Protein AF-A0A5C6VBH4-F1 (afdb_monomer)

Radius of gyration: 19.52 Å; Cα contacts (8 Å, |Δi|>4): 233; chains: 1; bounding box: 43×50×51 Å

Secondary structure (DSSP, 8-state):
-HHHHHHHHHHHHHHHHHHHHHHHHHHHTT--HHHHHHHHHH---HHHHHHHHHHHHT-HHHH-HHHHHHHHHHHHTTHHHHHHHHTTTS---HHHHHHHHHT--HHHHHH--TT--HHHHHHHHHHHHHHHHHHHHHHHHHGGGS-HHHHHHHHTTHHHHHHHHHHHHHHHHHHHHHHHHHHS---TTHHHHHHHHHHHHHHHHHHHHHHHHSHHHHHHHHHHHHHHHH--SS--

Solvent-accessible surface area (backbone atoms only — not comparable to full-atom values): 12830 Å² total; per-residue (Å²): 107,71,74,49,52,67,60,30,51,63,54,23,60,66,42,24,63,58,24,19,50,50,12,30,51,38,36,76,70,69,47,51,52,68,55,50,41,52,45,38,69,76,48,66,38,70,61,39,48,55,51,49,52,58,46,50,76,71,33,46,84,80,60,34,66,68,52,56,51,50,54,34,46,62,68,48,51,68,52,54,65,51,34,54,70,72,37,61,79,55,96,62,58,70,70,58,40,50,55,54,42,59,34,53,42,72,68,38,58,70,67,57,55,92,86,55,50,72,70,48,50,51,53,34,18,51,46,36,46,50,30,37,38,53,20,23,33,47,17,25,67,49,41,86,75,48,55,71,69,58,50,55,57,55,61,66,41,56,60,62,51,52,51,51,44,50,51,50,49,50,46,54,53,50,50,52,46,51,54,40,42,72,69,28,98,60,71,95,62,57,51,62,50,54,50,50,50,38,50,52,51,33,53,52,29,30,73,73,54,32,91,80,55,17,59,65,62,28,52,52,49,36,49,53,50,45,56,71,75,54,66,63,70,83,89,127

Organism: NCBI:txid2057004

Structure (mmCIF, N/CA/C/O backbone):
data_AF-A0A5C6VBH4-F1
#
_entry.id   AF-A0A5C6VBH4-F1
#
loop_
_atom_site.group_PDB
_atom_site.id
_atom_site.type_symbol
_atom_site.label_atom_id
_atom_site.label_alt_id
_atom_site.label_comp_id
_atom_site.label_asym_id
_atom_site.label_entity_id
_atom_site.label_seq_id
_atom_site.pdbx_PDB_ins_code
_atom_site.Cartn_x
_atom_site.Cartn_y
_atom_site.Cartn_z
_atom_site.occupancy
_atom_site.B_iso_or_equiv
_atom_site.auth_seq_id
_atom_site.auth_comp_id
_atom_site.auth_asym_id
_atom_site.auth_atom_id
_atom_site.pdbx_PDB_model_num
ATOM 1 N N . MET A 1 1 ? -11.044 -19.608 14.252 1.00 60.75 1 MET A N 1
ATOM 2 C CA . MET A 1 1 ? -9.878 -19.793 13.353 1.00 60.75 1 MET A CA 1
ATOM 3 C C . MET A 1 1 ? -10.302 -20.086 11.919 1.00 60.75 1 MET A C 1
ATOM 5 O O . MET A 1 1 ? -10.049 -19.238 11.078 1.00 60.75 1 MET A O 1
ATOM 9 N N . LYS A 1 2 ? -11.015 -21.194 11.641 1.00 68.44 2 LYS A N 1
ATOM 10 C CA . LYS A 1 2 ? -11.541 -21.490 10.289 1.00 68.44 2 LYS A CA 1
ATOM 11 C C . LYS A 1 2 ? -12.373 -20.330 9.720 1.00 68.44 2 LYS A C 1
ATOM 13 O O . LYS A 1 2 ? -12.065 -19.834 8.648 1.00 68.44 2 LYS A O 1
ATOM 18 N N . SER A 1 3 ? -13.325 -19.809 10.502 1.00 82.56 3 SER A N 1
ATOM 19 C CA . SER A 1 3 ? -14.157 -18.654 10.113 1.00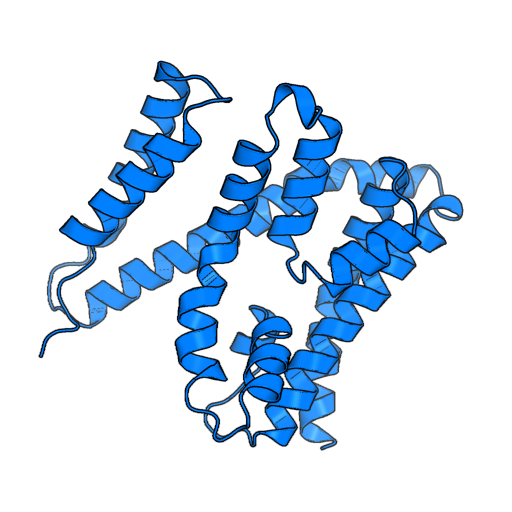 82.56 3 SER A CA 1
ATOM 20 C C . SER A 1 3 ? -13.353 -17.394 9.741 1.00 82.56 3 SER A C 1
ATOM 22 O O . SER A 1 3 ? -13.724 -16.687 8.811 1.00 82.56 3 SER A O 1
ATOM 24 N N . THR A 1 4 ? -12.229 -17.125 10.412 1.00 87.75 4 THR A N 1
ATOM 25 C CA . THR A 1 4 ? -11.374 -15.967 10.106 1.00 87.75 4 THR A CA 1
ATOM 26 C C . THR A 1 4 ? -10.621 -16.161 8.793 1.00 87.75 4 THR A C 1
ATOM 28 O O . THR A 1 4 ? -10.578 -15.254 7.975 1.00 87.75 4 THR A O 1
ATOM 31 N N . ILE A 1 5 ? -10.076 -17.357 8.555 1.00 86.62 5 ILE A N 1
ATOM 32 C CA . ILE A 1 5 ? -9.355 -17.686 7.316 1.00 86.62 5 ILE A CA 1
ATOM 33 C C . ILE A 1 5 ? -10.284 -17.577 6.096 1.00 86.62 5 ILE A C 1
ATOM 35 O O . ILE A 1 5 ? -9.889 -17.021 5.076 1.00 86.62 5 ILE A O 1
ATOM 39 N N . PHE A 1 6 ? -11.546 -17.999 6.230 1.00 90.50 6 PHE A N 1
ATOM 40 C CA . PHE A 1 6 ? -12.561 -17.828 5.182 1.00 90.50 6 PHE A CA 1
ATOM 41 C C . PHE A 1 6 ? -12.919 -16.364 4.885 1.00 90.50 6 PHE A C 1
ATOM 43 O O . PHE A 1 6 ? -13.470 -16.092 3.826 1.00 90.50 6 PHE A O 1
ATOM 50 N N . ARG A 1 7 ? -12.595 -15.416 5.777 1.00 90.69 7 ARG A N 1
ATOM 51 C CA . ARG A 1 7 ? -12.718 -13.973 5.501 1.00 90.69 7 ARG A CA 1
ATOM 52 C C . ARG A 1 7 ? -11.500 -13.425 4.757 1.00 90.69 7 ARG A C 1
ATOM 54 O O . ARG A 1 7 ? -11.649 -12.522 3.950 1.00 90.69 7 ARG A O 1
ATOM 61 N N . VAL A 1 8 ? -10.314 -13.984 5.002 1.00 93.94 8 VAL A N 1
ATOM 62 C CA . VAL A 1 8 ? -9.058 -13.551 4.366 1.00 93.94 8 VAL A CA 1
ATOM 63 C C . VAL A 1 8 ? -8.965 -14.014 2.922 1.00 93.94 8 VAL A C 1
ATOM 65 O O . VAL A 1 8 ? -8.631 -13.222 2.053 1.00 93.94 8 VAL A O 1
ATOM 68 N N . LEU A 1 9 ? -9.259 -15.289 2.665 1.00 92.19 9 LEU A N 1
ATOM 69 C CA . LEU A 1 9 ? -9.132 -15.906 1.343 1.00 92.19 9 LEU A CA 1
ATOM 70 C C . LEU A 1 9 ? -9.800 -15.119 0.205 1.00 92.19 9 LEU A C 1
ATOM 72 O O . LEU A 1 9 ? -9.098 -14.796 -0.749 1.00 92.19 9 LEU A O 1
ATOM 76 N N . PRO A 1 10 ? -11.100 -14.768 0.267 1.00 89.75 10 PRO A N 1
ATOM 77 C CA . PRO A 1 10 ? -11.745 -14.050 -0.832 1.00 89.75 10 PRO A CA 1
ATOM 78 C C . PRO A 1 10 ? -11.135 -12.661 -1.051 1.00 89.75 10 PRO A C 1
ATOM 80 O O . PRO A 1 10 ? -10.971 -12.236 -2.189 1.00 89.75 10 PRO A O 1
ATOM 83 N N . VAL A 1 11 ? -10.743 -11.981 0.028 1.00 90.81 11 VAL A N 1
ATOM 84 C CA . VAL A 1 11 ? -10.122 -10.652 -0.026 1.00 90.81 11 VAL A CA 1
ATOM 85 C C . VAL A 1 11 ? -8.723 -10.723 -0.638 1.00 90.81 11 VAL A C 1
ATOM 87 O O . VAL A 1 11 ? -8.404 -9.971 -1.553 1.00 90.81 11 VAL A O 1
ATOM 90 N N . GLY A 1 12 ? -7.902 -11.669 -0.182 1.00 91.06 12 GLY A N 1
ATOM 91 C CA . GLY A 1 12 ? -6.566 -11.907 -0.720 1.00 91.06 12 GLY A CA 1
ATOM 92 C C . GLY A 1 12 ? -6.590 -12.322 -2.190 1.00 91.06 12 GLY A C 1
ATOM 93 O O . GLY A 1 12 ? -5.794 -11.821 -2.978 1.00 91.06 12 GLY A O 1
ATOM 94 N N . LEU A 1 13 ? -7.541 -13.174 -2.586 1.00 87.06 13 LEU A N 1
ATOM 95 C CA . LEU A 1 13 ? -7.737 -13.569 -3.984 1.00 87.06 13 LEU A CA 1
ATOM 96 C C . LEU A 1 13 ? -8.220 -12.410 -4.863 1.00 87.06 13 LEU A C 1
ATOM 98 O O . LEU A 1 13 ? -7.817 -12.336 -6.018 1.00 87.06 13 LEU A O 1
ATOM 102 N N . ALA A 1 14 ? -9.032 -11.492 -4.333 1.00 86.44 14 ALA A N 1
ATOM 103 C CA . ALA A 1 14 ? -9.427 -10.280 -5.051 1.00 86.44 14 ALA A CA 1
ATOM 104 C C . ALA A 1 14 ? -8.259 -9.289 -5.218 1.00 86.44 14 ALA A C 1
ATOM 106 O O . ALA A 1 14 ? -8.175 -8.599 -6.232 1.00 86.44 14 ALA A O 1
ATOM 107 N N . LEU A 1 15 ? -7.337 -9.242 -4.250 1.00 89.50 15 LEU A N 1
ATOM 108 C CA . LEU A 1 15 ? -6.132 -8.407 -4.297 1.00 89.50 15 LEU A CA 1
ATOM 109 C C . LEU A 1 15 ? -5.026 -8.977 -5.187 1.00 89.50 15 LEU A C 1
ATOM 111 O O . LEU A 1 15 ? -4.265 -8.212 -5.782 1.00 89.50 15 LEU A O 1
ATOM 115 N N . ALA A 1 16 ? -4.924 -10.303 -5.283 1.00 91.81 16 ALA A N 1
ATOM 116 C CA . ALA A 1 16 ? -3.826 -10.966 -5.975 1.00 91.81 16 ALA A CA 1
ATOM 117 C C . ALA A 1 16 ? -3.648 -10.516 -7.442 1.00 91.81 16 ALA A C 1
ATOM 119 O O . ALA A 1 16 ? -2.507 -10.273 -7.826 1.00 91.81 16 ALA A O 1
ATOM 120 N N . PRO A 1 17 ? -4.699 -10.314 -8.265 1.00 90.00 17 PRO A N 1
ATOM 121 C CA . PRO A 1 17 ? -4.538 -9.769 -9.614 1.00 90.00 17 PRO A CA 1
ATOM 122 C C . PRO A 1 17 ? -3.906 -8.372 -9.645 1.00 90.00 17 PRO A C 1
ATOM 124 O O . PRO A 1 17 ? -3.121 -8.074 -10.543 1.00 90.00 17 PRO A O 1
ATOM 127 N N . VAL A 1 18 ? -4.212 -7.521 -8.661 1.00 90.81 18 VAL A N 1
ATOM 128 C CA . VAL A 1 18 ? -3.666 -6.157 -8.568 1.00 90.81 18 VAL A CA 1
ATOM 129 C C . VAL A 1 18 ? -2.185 -6.199 -8.206 1.00 90.81 18 VAL A C 1
ATOM 131 O O . VAL A 1 18 ? -1.374 -5.534 -8.851 1.00 90.81 18 VAL A O 1
ATOM 134 N N . GLY A 1 19 ? -1.815 -7.013 -7.214 1.00 94.94 19 GLY A N 1
ATOM 135 C CA . GLY A 1 19 ? -0.411 -7.206 -6.857 1.00 94.94 19 GLY A CA 1
ATOM 136 C C . GLY A 1 19 ? 0.376 -7.874 -7.987 1.00 94.94 19 GLY A C 1
ATOM 137 O O . GLY A 1 19 ? 1.461 -7.415 -8.336 1.00 94.94 19 GLY A O 1
ATOM 138 N N . PHE A 1 20 ? -0.198 -8.882 -8.645 1.00 95.06 20 PHE A N 1
ATOM 139 C CA . PHE A 1 20 ? 0.398 -9.517 -9.821 1.00 95.06 20 PHE A CA 1
ATOM 140 C C . PHE A 1 20 ? 0.665 -8.506 -10.939 1.00 95.06 20 PHE A C 1
ATOM 142 O O . PHE A 1 20 ? 1.779 -8.442 -11.455 1.00 95.06 20 PHE A O 1
ATOM 149 N N . LEU A 1 21 ? -0.319 -7.663 -11.267 1.00 93.62 21 LEU A N 1
ATOM 150 C CA . LEU A 1 21 ? -0.152 -6.596 -12.250 1.00 93.62 21 LEU A CA 1
ATOM 151 C C . LEU A 1 21 ? 0.985 -5.643 -11.865 1.00 93.62 21 LEU A C 1
ATOM 153 O O . LEU A 1 21 ? 1.822 -5.339 -12.711 1.00 93.62 21 LEU A O 1
ATOM 157 N N . PHE A 1 22 ? 1.062 -5.213 -10.601 1.00 95.00 22 PHE A N 1
ATOM 158 C CA . PHE A 1 22 ? 2.184 -4.398 -10.130 1.00 95.00 22 PHE A CA 1
ATOM 159 C C . PHE A 1 22 ? 3.530 -5.085 -10.389 1.00 95.00 22 PHE A C 1
ATOM 161 O O . PHE A 1 22 ? 4.446 -4.464 -10.923 1.00 95.00 22 PHE A O 1
ATOM 168 N N . GLY A 1 23 ? 3.638 -6.372 -10.047 1.00 96.56 23 GLY A N 1
ATOM 169 C CA . GLY A 1 23 ? 4.845 -7.162 -10.268 1.00 96.56 23 GLY A CA 1
ATOM 170 C C . GLY A 1 23 ? 5.261 -7.214 -11.738 1.00 96.56 23 GLY A C 1
ATOM 171 O O . GLY A 1 23 ? 6.430 -6.995 -12.051 1.00 96.56 23 GLY A O 1
ATOM 172 N N . VAL A 1 24 ? 4.305 -7.443 -12.643 1.00 95.44 24 VAL A N 1
ATOM 173 C CA . VAL A 1 24 ? 4.556 -7.453 -14.094 1.00 95.44 24 VAL A CA 1
ATOM 174 C C . VAL A 1 24 ? 5.058 -6.093 -14.573 1.00 95.44 24 VAL A C 1
ATOM 176 O O . VAL A 1 24 ? 6.064 -6.022 -15.276 1.00 95.44 24 VAL A O 1
ATOM 179 N N . LEU A 1 25 ? 4.405 -5.003 -14.164 1.00 93.62 25 LEU A N 1
ATOM 180 C CA . LEU A 1 25 ? 4.808 -3.650 -14.555 1.00 93.62 25 LEU A CA 1
ATOM 181 C C . LEU A 1 25 ? 6.181 -3.268 -13.985 1.00 93.62 25 LEU A C 1
ATOM 183 O O . LEU A 1 25 ? 6.968 -2.608 -14.661 1.00 93.62 25 LEU A O 1
ATOM 187 N N . ALA A 1 26 ? 6.500 -3.706 -12.767 1.00 95.50 26 ALA A N 1
ATOM 188 C CA . ALA A 1 26 ? 7.816 -3.506 -12.168 1.00 95.50 26 ALA A CA 1
ATOM 189 C C . ALA A 1 26 ? 8.910 -4.251 -12.950 1.00 95.50 26 ALA A C 1
ATOM 191 O O . ALA A 1 26 ? 9.962 -3.678 -13.229 1.00 95.50 26 ALA A O 1
ATOM 192 N N . ALA A 1 27 ? 8.651 -5.493 -13.373 1.00 95.31 27 ALA A N 1
ATOM 193 C CA . ALA A 1 27 ? 9.572 -6.243 -14.226 1.00 95.31 27 ALA A CA 1
ATOM 194 C C . ALA A 1 27 ? 9.779 -5.564 -15.592 1.00 95.31 27 ALA A C 1
ATOM 196 O O . ALA A 1 27 ? 10.911 -5.468 -16.066 1.00 95.31 27 ALA A O 1
ATOM 197 N N . GLN A 1 28 ? 8.714 -5.024 -16.196 1.00 91.50 28 GLN A N 1
ATOM 198 C CA . GLN A 1 28 ? 8.798 -4.228 -17.430 1.00 91.50 28 GLN A CA 1
ATOM 199 C C . GLN A 1 28 ? 9.588 -2.924 -17.239 1.00 91.50 28 GLN A C 1
ATOM 201 O O . GLN A 1 28 ? 10.242 -2.461 -18.167 1.00 91.50 28 GLN A O 1
ATOM 206 N N . ALA A 1 29 ? 9.575 -2.352 -16.032 1.00 91.62 29 ALA A N 1
ATOM 207 C CA . ALA A 1 29 ? 10.424 -1.226 -15.642 1.00 91.62 29 ALA A CA 1
ATOM 208 C C . ALA A 1 29 ? 11.852 -1.644 -15.237 1.00 91.62 29 ALA A C 1
ATOM 210 O O . ALA A 1 29 ? 12.597 -0.829 -14.692 1.00 91.62 29 ALA A O 1
ATOM 211 N N . HIS A 1 30 ? 12.236 -2.901 -15.484 1.00 93.88 30 HIS A N 1
ATOM 212 C CA . HIS A 1 30 ? 13.544 -3.479 -15.165 1.00 93.88 30 HIS A CA 1
ATOM 213 C C . HIS A 1 30 ? 13.881 -3.525 -13.668 1.00 93.88 30 HIS A C 1
ATOM 215 O O . HIS A 1 30 ? 15.052 -3.527 -13.283 1.00 93.88 30 HIS A O 1
ATOM 221 N N . TRP A 1 31 ? 12.874 -3.578 -12.797 1.00 95.50 31 TRP A N 1
ATOM 222 C CA . TRP A 1 31 ? 13.107 -3.777 -11.370 1.00 95.50 31 TRP A CA 1
ATOM 223 C C . TRP A 1 31 ? 13.423 -5.243 -11.078 1.00 95.50 31 TRP A C 1
ATOM 225 O O . TRP A 1 31 ? 12.858 -6.155 -11.679 1.00 95.50 31 TRP A O 1
ATOM 235 N N . SER A 1 32 ? 14.320 -5.482 -10.120 1.00 96.75 32 SER A N 1
ATOM 236 C CA . SER A 1 32 ? 14.649 -6.841 -9.691 1.00 96.75 32 SER A CA 1
ATOM 237 C C . SER A 1 32 ? 13.540 -7.432 -8.818 1.00 96.75 32 SER A C 1
ATOM 239 O O . SER A 1 32 ? 12.918 -6.729 -8.018 1.00 96.75 32 SER A O 1
ATOM 241 N N . THR A 1 33 ? 13.338 -8.750 -8.893 1.00 97.12 33 THR A N 1
ATOM 242 C CA . THR A 1 33 ? 12.367 -9.461 -8.041 1.00 97.12 33 THR A CA 1
ATOM 243 C C . THR A 1 33 ? 12.648 -9.258 -6.552 1.00 97.12 33 THR A C 1
ATOM 245 O O . THR A 1 33 ? 11.721 -9.051 -5.773 1.00 97.12 33 THR A O 1
ATOM 248 N N . THR A 1 34 ? 13.923 -9.232 -6.150 1.00 97.19 34 THR A N 1
ATOM 249 C CA . THR A 1 34 ? 14.323 -8.911 -4.771 1.00 97.19 34 THR A CA 1
ATOM 250 C C . THR A 1 34 ? 13.935 -7.483 -4.388 1.00 97.19 34 THR A C 1
ATOM 252 O O . THR A 1 34 ? 13.442 -7.258 -3.285 1.00 97.19 34 THR A O 1
ATOM 255 N N . GLY A 1 35 ? 14.098 -6.518 -5.300 1.00 96.31 35 GLY A N 1
ATOM 256 C CA . GLY A 1 35 ? 13.644 -5.143 -5.096 1.00 96.31 35 GLY A CA 1
ATOM 257 C C . GLY A 1 35 ? 12.129 -5.058 -4.908 1.00 96.31 35 GLY A C 1
ATOM 258 O O . GLY A 1 35 ? 11.665 -4.406 -3.976 1.00 96.31 35 GLY A O 1
ATOM 259 N N . VAL A 1 36 ? 11.357 -5.783 -5.723 1.00 97.31 36 VAL A N 1
ATOM 260 C CA . VAL A 1 36 ? 9.889 -5.868 -5.606 1.00 97.31 36 VAL A CA 1
ATOM 261 C C . VAL A 1 36 ? 9.458 -6.517 -4.288 1.00 97.31 36 VAL A C 1
ATOM 263 O O . VAL A 1 36 ? 8.533 -6.015 -3.644 1.00 97.31 36 VAL A O 1
ATOM 266 N N . LEU A 1 37 ? 10.134 -7.586 -3.853 1.00 97.69 37 LEU A N 1
ATOM 267 C CA . LEU A 1 37 ? 9.895 -8.236 -2.561 1.00 97.69 37 LEU A CA 1
ATOM 268 C C . LEU A 1 37 ? 10.121 -7.259 -1.401 1.00 97.69 37 LEU A C 1
ATOM 270 O O . LEU A 1 37 ? 9.244 -7.106 -0.550 1.00 97.69 37 LEU A O 1
ATOM 274 N N . LEU A 1 38 ? 11.275 -6.586 -1.374 1.00 96.44 38 LEU A N 1
ATOM 275 C CA . LEU A 1 38 ? 11.620 -5.628 -0.321 1.00 96.44 38 LEU A CA 1
ATOM 276 C C . LEU A 1 38 ? 10.646 -4.451 -0.305 1.00 96.44 38 LEU A C 1
ATOM 278 O O . LEU A 1 38 ? 10.108 -4.114 0.750 1.00 96.44 38 LEU A O 1
ATOM 282 N N . LEU A 1 39 ? 10.358 -3.874 -1.475 1.00 94.62 39 LEU A N 1
ATOM 283 C CA . LEU A 1 39 ? 9.414 -2.770 -1.596 1.00 94.62 39 LEU A CA 1
ATOM 284 C C . LEU A 1 39 ? 8.014 -3.176 -1.133 1.00 94.62 39 LEU A C 1
ATOM 286 O O . LEU A 1 39 ? 7.393 -2.423 -0.399 1.00 94.62 39 LEU A O 1
ATOM 290 N N . SER A 1 40 ? 7.526 -4.359 -1.509 1.00 96.00 40 SER A N 1
ATOM 291 C CA . SER A 1 40 ? 6.188 -4.822 -1.102 1.00 96.00 40 SER A CA 1
ATOM 292 C C . SER A 1 40 ? 6.120 -5.195 0.377 1.00 96.00 40 SER A C 1
ATOM 294 O O . SER A 1 40 ? 5.064 -5.069 0.991 1.00 96.00 40 SER A O 1
ATOM 296 N N . SER A 1 41 ? 7.239 -5.632 0.960 1.00 94.25 41 SER A N 1
ATOM 297 C CA . SER A 1 41 ? 7.317 -5.994 2.378 1.00 94.25 41 SER A CA 1
ATOM 298 C C . SER A 1 41 ? 7.381 -4.765 3.287 1.00 94.25 41 SER A C 1
ATOM 300 O O . SER A 1 41 ? 6.775 -4.767 4.357 1.00 94.25 41 SER A O 1
ATOM 302 N N . ILE A 1 42 ? 8.103 -3.719 2.870 1.00 90.00 42 ILE A N 1
ATOM 303 C CA . ILE A 1 42 ? 8.337 -2.491 3.654 1.00 90.00 42 ILE A CA 1
ATOM 304 C C . ILE A 1 42 ? 7.310 -1.403 3.318 1.00 90.00 42 ILE A C 1
ATOM 306 O O . ILE A 1 42 ? 6.883 -0.649 4.186 1.00 90.00 42 ILE A O 1
ATOM 310 N N . GLY A 1 43 ? 6.903 -1.309 2.058 1.00 85.88 43 GLY A N 1
ATOM 311 C CA . GLY A 1 43 ? 5.932 -0.349 1.550 1.00 85.88 43 GLY A CA 1
ATOM 312 C C . GLY A 1 43 ? 4.623 -1.040 1.207 1.00 85.88 43 GLY A C 1
ATOM 313 O O . GLY A 1 43 ? 4.245 -1.060 0.038 1.00 85.88 43 GLY A O 1
ATOM 314 N N . PHE A 1 44 ? 3.941 -1.605 2.209 1.00 88.50 44 PHE A N 1
ATOM 315 C CA . PHE A 1 44 ? 2.642 -2.261 2.032 1.00 88.50 44 PHE A CA 1
ATOM 316 C C . PHE A 1 44 ? 1.543 -1.238 1.681 1.00 88.50 44 PHE A C 1
ATOM 318 O O . PHE A 1 44 ? 0.752 -0.782 2.508 1.00 88.50 44 PHE A O 1
ATOM 325 N N . THR A 1 45 ? 1.546 -0.806 0.422 1.00 87.44 45 THR A N 1
ATOM 326 C CA . THR A 1 45 ? 0.624 0.181 -0.130 1.00 87.44 45 THR A CA 1
ATOM 327 C C . THR A 1 45 ? 0.491 0.002 -1.636 1.00 87.44 45 THR A C 1
ATOM 329 O O . THR A 1 45 ? 1.393 0.349 -2.394 1.00 87.44 45 THR A O 1
ATOM 332 N N . GLY A 1 46 ? -0.669 -0.473 -2.094 1.00 87.00 46 GLY A N 1
ATOM 333 C CA . GLY A 1 46 ? -0.932 -0.582 -3.530 1.00 87.00 46 GLY A CA 1
ATOM 334 C C . GLY A 1 46 ? -0.789 0.763 -4.241 1.00 87.00 46 GLY A C 1
ATOM 335 O O . GLY A 1 46 ? 0.047 0.918 -5.126 1.00 87.00 46 GLY A O 1
ATOM 336 N N . SER A 1 47 ? -1.536 1.777 -3.803 1.00 84.94 47 SER A N 1
ATOM 337 C CA . SER A 1 47 ? -1.498 3.114 -4.414 1.00 84.94 47 SER A CA 1
ATOM 338 C C . SER A 1 47 ? -0.113 3.756 -4.383 1.00 84.94 47 SER A C 1
ATOM 340 O O . SER A 1 47 ? 0.318 4.309 -5.393 1.00 84.94 47 SER A O 1
ATOM 342 N N . GLY A 1 48 ? 0.610 3.644 -3.266 1.00 88.75 48 GLY A N 1
ATOM 343 C CA . GLY A 1 48 ? 1.964 4.178 -3.145 1.00 88.75 48 GLY A CA 1
ATOM 344 C C . GLY A 1 48 ? 2.958 3.480 -4.070 1.00 88.75 48 GLY A C 1
ATOM 345 O O . GLY A 1 48 ? 3.773 4.150 -4.698 1.00 88.75 48 GLY A O 1
ATOM 346 N N . GLN A 1 49 ? 2.870 2.156 -4.202 1.00 92.12 49 GLN A N 1
ATOM 347 C CA . GLN A 1 49 ? 3.752 1.381 -5.074 1.00 92.12 49 GLN A CA 1
ATOM 348 C C . GLN A 1 49 ? 3.512 1.681 -6.558 1.00 92.12 49 GLN A C 1
ATOM 350 O O . GLN A 1 49 ? 4.474 1.929 -7.284 1.00 92.12 49 GLN A O 1
ATOM 355 N N . PHE A 1 50 ? 2.254 1.737 -7.008 1.00 90.94 50 PHE A N 1
ATOM 356 C CA . PHE A 1 50 ? 1.931 2.118 -8.390 1.00 90.94 50 PHE A CA 1
ATOM 357 C C . PHE A 1 50 ? 2.342 3.565 -8.701 1.00 90.94 50 PHE A C 1
ATOM 359 O O . PHE A 1 50 ? 2.922 3.821 -9.757 1.00 90.94 50 PHE A O 1
ATOM 366 N N . ALA A 1 51 ? 2.118 4.503 -7.773 1.00 87.19 51 ALA A N 1
ATOM 367 C CA . ALA A 1 51 ? 2.580 5.883 -7.926 1.00 87.19 51 ALA A CA 1
ATOM 368 C C . ALA A 1 51 ? 4.112 5.961 -8.003 1.00 87.19 51 ALA A C 1
ATOM 370 O O . ALA A 1 51 ? 4.654 6.650 -8.866 1.00 87.19 51 ALA A O 1
ATOM 371 N N . TYR A 1 52 ? 4.817 5.222 -7.142 1.00 90.12 52 TYR A N 1
ATOM 372 C CA . TYR A 1 52 ? 6.275 5.164 -7.158 1.00 90.12 52 TYR A CA 1
ATOM 373 C C . TYR A 1 52 ? 6.808 4.615 -8.482 1.00 90.12 52 TYR A C 1
ATOM 375 O O . TYR A 1 52 ? 7.716 5.205 -9.066 1.00 90.12 52 TYR A O 1
ATOM 383 N N . LEU A 1 53 ? 6.212 3.534 -8.988 1.00 90.69 53 LEU A N 1
ATOM 384 C CA . LEU A 1 53 ? 6.577 2.945 -10.272 1.00 90.69 53 LEU A CA 1
ATOM 385 C C . LEU A 1 53 ? 6.417 3.956 -11.415 1.00 90.69 53 LEU A C 1
ATOM 387 O O . LEU A 1 53 ? 7.376 4.195 -12.149 1.00 90.69 53 LEU A O 1
ATOM 391 N N . ALA A 1 54 ? 5.264 4.622 -11.508 1.00 85.88 54 ALA A N 1
ATOM 392 C CA . ALA A 1 54 ? 5.009 5.630 -12.537 1.00 85.88 54 ALA A CA 1
ATOM 393 C C . ALA A 1 54 ? 5.996 6.811 -12.469 1.00 85.88 54 ALA A C 1
ATOM 395 O O . ALA A 1 54 ? 6.527 7.243 -13.492 1.00 85.88 54 ALA A O 1
ATOM 396 N N . LEU A 1 55 ? 6.287 7.312 -11.265 1.00 84.81 55 LEU A N 1
ATOM 397 C CA . LEU A 1 55 ? 7.236 8.413 -11.063 1.00 84.81 55 LEU A CA 1
ATOM 398 C C . LEU A 1 55 ? 8.683 7.989 -11.339 1.00 84.81 55 LEU A C 1
ATOM 400 O O . LEU A 1 55 ? 9.480 8.788 -11.829 1.00 84.81 55 LEU A O 1
ATOM 404 N N . SER A 1 56 ? 9.032 6.731 -11.065 1.00 86.12 56 SER A N 1
ATOM 405 C CA . SER A 1 56 ? 10.368 6.206 -11.351 1.00 86.12 56 SER A CA 1
ATOM 406 C C . SER A 1 56 ? 10.665 6.162 -12.850 1.00 86.12 56 SER A C 1
ATOM 408 O O . SER A 1 56 ? 11.767 6.521 -13.261 1.00 86.12 56 SER A O 1
ATOM 410 N N . GLN A 1 57 ? 9.662 5.816 -13.665 1.00 84.50 57 GLN A N 1
ATOM 411 C CA . GLN A 1 57 ? 9.771 5.752 -15.123 1.00 84.50 57 GLN A CA 1
ATOM 412 C C . GLN A 1 57 ? 9.935 7.139 -15.762 1.00 84.50 57 GLN A C 1
ATOM 414 O O . GLN A 1 57 ? 10.539 7.257 -16.822 1.00 84.50 57 GLN A O 1
ATOM 419 N N . GLN A 1 58 ? 9.455 8.199 -15.104 1.00 79.44 58 GLN A N 1
ATOM 420 C CA . GLN A 1 58 ? 9.648 9.594 -15.534 1.00 79.44 58 GLN A CA 1
ATOM 421 C C . GLN A 1 58 ? 11.014 10.173 -15.119 1.00 79.44 58 GLN A C 1
ATOM 423 O O . GLN A 1 58 ? 11.365 11.292 -15.502 1.00 79.44 58 GLN A O 1
ATOM 428 N N . GLY A 1 59 ? 11.790 9.420 -14.336 1.00 78.25 59 GLY A N 1
ATOM 429 C CA . GLY A 1 59 ? 13.048 9.854 -13.746 1.00 78.25 59 GLY A CA 1
ATOM 430 C C . GLY A 1 59 ? 12.852 10.489 -12.367 1.00 78.25 59 GLY A C 1
ATOM 431 O O . GLY A 1 59 ? 12.306 11.581 -12.202 1.00 78.25 59 GLY A O 1
ATOM 432 N N . ILE A 1 60 ? 13.383 9.837 -11.333 1.00 74.06 60 ILE A N 1
ATOM 433 C CA . ILE A 1 60 ? 13.361 10.391 -9.968 1.00 74.06 60 ILE A CA 1
ATOM 434 C C . ILE A 1 60 ? 14.258 11.634 -9.869 1.00 74.06 60 ILE A C 1
ATOM 436 O O . ILE A 1 60 ? 13.946 12.555 -9.119 1.00 74.06 60 ILE A O 1
ATOM 440 N N . ALA A 1 61 ? 15.342 11.700 -10.648 1.00 70.75 61 ALA A N 1
ATOM 441 C CA . ALA A 1 61 ? 16.256 12.843 -10.660 1.00 70.75 61 ALA A CA 1
ATOM 442 C C . ALA A 1 61 ? 15.600 14.127 -11.205 1.00 70.75 61 ALA A C 1
ATOM 444 O O . ALA A 1 61 ? 15.839 15.213 -10.680 1.00 70.75 61 ALA A O 1
ATOM 445 N N . SER A 1 62 ? 14.734 14.009 -12.216 1.00 71.94 62 SER A N 1
ATOM 446 C CA . SER A 1 62 ? 13.984 15.134 -12.791 1.00 71.94 62 SER A CA 1
ATOM 447 C C . SER A 1 62 ? 12.827 15.561 -11.886 1.00 71.94 62 SER A C 1
ATOM 449 O O . SER A 1 62 ? 12.620 16.761 -11.681 1.00 71.94 62 SER A O 1
ATOM 451 N N . THR A 1 63 ? 12.116 14.597 -11.298 1.00 70.81 63 THR A N 1
ATOM 452 C CA . THR A 1 63 ? 10.969 14.826 -10.401 1.00 70.81 63 THR A CA 1
ATOM 453 C C . THR A 1 63 ? 11.396 15.347 -9.022 1.00 70.81 63 THR A C 1
ATOM 455 O O . THR A 1 63 ? 10.748 16.223 -8.452 1.00 70.81 63 THR A O 1
ATOM 458 N N . GLY A 1 64 ? 12.530 14.866 -8.511 1.00 80.31 64 GLY A N 1
ATOM 459 C CA . GLY A 1 64 ? 13.032 15.106 -7.160 1.00 80.31 64 GLY A CA 1
ATOM 460 C C . GLY A 1 64 ? 12.485 14.085 -6.157 1.00 80.31 64 GLY A C 1
ATOM 461 O O . GLY A 1 64 ? 11.275 13.925 -6.007 1.00 80.31 64 GLY A O 1
ATOM 462 N N . ILE A 1 65 ? 13.375 13.414 -5.417 1.00 79.50 65 ILE A N 1
ATOM 463 C CA . ILE A 1 65 ? 13.009 12.357 -4.453 1.00 79.50 65 ILE A CA 1
ATOM 464 C C . ILE A 1 65 ? 12.011 12.831 -3.386 1.00 79.50 65 ILE A C 1
ATOM 466 O O . ILE A 1 65 ? 11.118 12.087 -2.987 1.00 79.50 65 ILE A O 1
ATOM 470 N N . PHE A 1 66 ? 12.115 14.094 -2.969 1.00 77.94 66 PHE A N 1
ATOM 471 C CA . PHE A 1 66 ? 11.212 14.686 -1.987 1.00 77.94 66 PHE A CA 1
ATOM 472 C C . PHE A 1 66 ? 9.773 14.816 -2.510 1.00 77.94 66 PHE A C 1
ATOM 474 O O . PHE A 1 66 ? 8.823 14.598 -1.761 1.00 77.94 66 PHE A O 1
ATOM 481 N N . ALA A 1 67 ? 9.608 15.101 -3.806 1.00 77.06 67 ALA A N 1
ATOM 482 C CA . ALA A 1 67 ? 8.298 15.152 -4.448 1.00 77.06 67 ALA A CA 1
ATOM 483 C C . ALA A 1 67 ? 7.646 13.778 -4.514 1.00 77.06 67 ALA A C 1
ATOM 485 O O . ALA A 1 67 ? 6.491 13.612 -4.127 1.00 77.06 67 ALA A O 1
ATOM 486 N N . VAL A 1 68 ? 8.424 12.775 -4.917 1.00 82.19 68 VAL A N 1
ATOM 487 C CA . VAL A 1 68 ? 7.979 11.381 -4.932 1.00 82.19 68 VAL A CA 1
ATOM 488 C C . VAL A 1 68 ? 7.530 10.938 -3.536 1.00 82.19 68 VAL A C 1
ATOM 490 O O . VAL A 1 68 ? 6.430 10.408 -3.384 1.00 82.19 68 VAL A O 1
ATOM 493 N N . PHE A 1 69 ? 8.340 11.218 -2.509 1.00 81.88 69 PHE A N 1
ATOM 494 C CA . PHE A 1 69 ? 8.013 10.907 -1.117 1.00 81.88 69 PHE A CA 1
ATOM 495 C C . PHE A 1 69 ? 6.680 11.521 -0.686 1.00 81.88 69 PHE A C 1
ATOM 497 O O . PHE A 1 69 ? 5.835 10.821 -0.132 1.00 81.88 69 PHE A O 1
ATOM 504 N N . LEU A 1 70 ? 6.458 12.806 -0.956 1.00 78.19 70 LEU A N 1
ATOM 505 C CA . LEU A 1 70 ? 5.258 13.489 -0.485 1.00 78.19 70 LEU A CA 1
ATOM 506 C C . LEU A 1 70 ? 3.995 13.147 -1.285 1.00 78.19 70 LEU A C 1
ATOM 508 O O . LEU A 1 70 ? 2.914 13.142 -0.695 1.00 78.19 70 LEU A O 1
ATOM 512 N N . VAL A 1 71 ? 4.098 12.786 -2.567 1.00 81.19 71 VAL A N 1
ATOM 513 C CA . VAL A 1 71 ? 2.967 12.207 -3.319 1.00 81.19 71 VAL A CA 1
ATOM 514 C C . VAL A 1 71 ? 2.540 10.888 -2.679 1.00 81.19 71 VAL A C 1
ATOM 516 O O . VAL A 1 71 ? 1.370 10.712 -2.334 1.00 81.19 71 VAL A O 1
ATOM 519 N N . ILE A 1 72 ? 3.498 9.987 -2.448 1.00 83.38 72 ILE A N 1
ATOM 520 C CA . ILE A 1 72 ? 3.233 8.689 -1.821 1.00 83.38 72 ILE A CA 1
ATOM 521 C C . ILE A 1 72 ? 2.684 8.884 -0.407 1.00 83.38 72 ILE A C 1
ATOM 523 O O . ILE A 1 72 ? 1.687 8.253 -0.056 1.00 83.38 72 ILE A O 1
ATOM 527 N N . LEU A 1 73 ? 3.279 9.776 0.392 1.00 80.44 73 LEU A N 1
ATOM 528 C CA . LEU A 1 73 ? 2.797 10.101 1.734 1.00 80.44 73 LEU A CA 1
ATOM 529 C C . LEU A 1 73 ? 1.341 10.563 1.685 1.00 80.44 73 LEU A C 1
ATOM 531 O O . LEU A 1 73 ? 0.511 10.022 2.408 1.00 80.44 73 LEU A O 1
ATOM 535 N N . SER A 1 74 ? 1.023 11.505 0.795 1.00 76.88 74 SER A N 1
ATOM 536 C CA . SER A 1 74 ? -0.314 12.096 0.667 1.00 76.88 74 SER A CA 1
ATOM 537 C C . SER A 1 74 ? -1.379 11.062 0.316 1.00 76.88 74 SER A C 1
ATOM 539 O O . SER A 1 74 ? -2.446 11.052 0.927 1.00 76.88 74 SER A O 1
ATOM 541 N N . MET A 1 75 ? -1.079 10.136 -0.601 1.00 77.56 75 MET A N 1
ATOM 542 C CA . MET A 1 75 ? -1.987 9.027 -0.932 1.00 77.56 75 MET A CA 1
ATOM 543 C C . MET A 1 75 ? -2.211 8.067 0.245 1.00 77.56 75 MET A C 1
ATOM 545 O O . MET A 1 75 ? -3.247 7.403 0.315 1.00 77.56 75 MET A O 1
ATOM 549 N N . ASN A 1 76 ? -1.246 7.990 1.164 1.00 82.69 76 ASN A N 1
ATOM 550 C CA . ASN A 1 76 ? -1.226 7.050 2.282 1.00 82.69 76 ASN A CA 1
ATOM 551 C C . ASN A 1 76 ? -1.606 7.666 3.634 1.00 82.69 76 ASN A C 1
ATOM 553 O O . ASN A 1 76 ? -1.718 6.930 4.613 1.00 82.69 76 ASN A O 1
ATOM 557 N N . LEU A 1 77 ? -1.898 8.971 3.707 1.00 79.69 77 LEU A N 1
ATOM 558 C CA . LEU A 1 77 ? -2.347 9.628 4.946 1.00 79.69 77 LEU A CA 1
ATOM 559 C C . LEU A 1 77 ? -3.584 8.957 5.565 1.00 79.69 77 LEU A C 1
ATOM 561 O O . LEU A 1 77 ? -3.767 9.024 6.779 1.00 79.69 77 LEU A O 1
ATOM 565 N N . ARG A 1 78 ? -4.388 8.240 4.765 1.00 78.44 78 ARG A N 1
ATOM 566 C CA . ARG A 1 78 ? -5.507 7.397 5.229 1.00 78.44 78 ARG A CA 1
ATOM 567 C C . ARG A 1 78 ? -5.115 6.372 6.301 1.00 78.44 78 ARG A C 1
ATOM 569 O O . ARG A 1 78 ? -5.951 6.015 7.128 1.00 78.44 78 ARG A O 1
ATOM 576 N N . TYR A 1 79 ? -3.855 5.936 6.344 1.00 81.69 79 TYR A N 1
ATOM 577 C CA . TYR A 1 79 ? -3.379 5.006 7.368 1.00 81.69 79 TYR A CA 1
ATOM 578 C C . TYR A 1 79 ? -3.354 5.606 8.771 1.00 81.69 79 TYR A C 1
ATOM 580 O O . TYR A 1 79 ? -3.477 4.857 9.737 1.00 81.69 79 TYR A O 1
ATOM 588 N N . ILE A 1 80 ? -3.261 6.932 8.914 1.00 77.62 80 ILE A N 1
ATOM 589 C CA . ILE A 1 80 ? -3.250 7.589 10.227 1.00 77.62 80 ILE A CA 1
ATOM 590 C C . ILE A 1 80 ? -4.573 7.341 10.979 1.00 77.62 80 ILE A C 1
ATOM 592 O O . ILE A 1 80 ? -4.530 6.696 12.031 1.00 77.62 80 ILE A O 1
ATOM 596 N N . PRO A 1 81 ? -5.754 7.763 10.474 1.00 75.00 81 PRO A N 1
ATOM 597 C CA . PRO A 1 81 ? -7.017 7.527 11.175 1.00 75.00 81 PRO A CA 1
ATOM 598 C C . PRO A 1 81 ? -7.365 6.035 11.293 1.00 75.00 81 PRO A C 1
ATOM 600 O O . PRO A 1 81 ? -7.909 5.616 12.318 1.00 75.00 81 PRO A O 1
ATOM 603 N N . MET A 1 82 ? -7.014 5.208 10.300 1.00 81.88 82 MET A N 1
ATOM 604 C CA . MET A 1 82 ? -7.228 3.757 10.383 1.00 81.88 82 MET A CA 1
ATOM 605 C C . MET A 1 82 ? -6.388 3.114 11.492 1.00 81.88 82 MET A C 1
ATOM 607 O O . MET A 1 82 ? -6.894 2.303 12.263 1.00 81.88 82 MET A O 1
ATOM 611 N N . SER A 1 83 ? -5.115 3.489 11.623 1.00 79.56 83 SER A N 1
ATOM 612 C CA . SER A 1 83 ? -4.236 2.936 12.656 1.00 79.56 83 SER A CA 1
ATOM 613 C C . SER A 1 83 ? -4.642 3.394 14.058 1.00 79.56 83 SER A C 1
ATOM 615 O O . SER A 1 83 ? -4.670 2.583 14.988 1.00 79.56 83 SER A O 1
ATOM 617 N N . LEU A 1 84 ? -5.036 4.661 14.217 1.00 75.56 84 LEU A N 1
ATOM 618 C CA . LEU A 1 84 ? -5.542 5.175 15.493 1.00 75.56 84 LEU A CA 1
ATOM 619 C C . LEU A 1 84 ? -6.827 4.455 15.924 1.00 75.56 84 LEU A C 1
ATOM 621 O O . LEU A 1 84 ? -6.927 4.007 17.060 1.00 75.56 84 LEU A O 1
ATOM 625 N N . SER A 1 85 ? -7.780 4.253 15.016 1.00 77.56 85 SER A N 1
ATOM 626 C CA . SER A 1 85 ? -9.036 3.565 15.346 1.00 77.56 85 SER A CA 1
ATOM 627 C C . SER A 1 85 ? -8.873 2.053 15.557 1.00 77.56 85 SER A C 1
ATOM 629 O O . SER A 1 85 ? -9.450 1.499 16.492 1.00 77.56 85 SER A O 1
ATOM 631 N N . ALA A 1 86 ? -8.077 1.367 14.729 1.00 81.31 86 ALA A N 1
ATOM 632 C CA . ALA A 1 86 ? -8.015 -0.099 14.716 1.00 81.31 86 ALA A CA 1
ATOM 633 C C . ALA A 1 86 ? -6.836 -0.710 15.489 1.00 81.31 86 ALA A C 1
ATOM 635 O O . ALA A 1 86 ? -6.890 -1.893 15.836 1.00 81.31 86 ALA A O 1
ATOM 636 N N . SER A 1 87 ? -5.752 0.033 15.726 1.00 81.44 87 SER A N 1
ATOM 637 C CA . SER A 1 87 ? -4.530 -0.492 16.363 1.00 81.44 87 SER A CA 1
ATOM 638 C C . SER A 1 87 ? -4.294 0.084 17.758 1.00 81.44 87 SER A C 1
ATOM 640 O O . SER A 1 87 ? -3.835 -0.640 18.643 1.00 81.44 87 SER A O 1
ATOM 642 N N . GLN A 1 88 ? -4.625 1.360 17.991 1.00 74.38 88 GLN A N 1
ATOM 643 C CA . GLN A 1 88 ? -4.408 2.020 19.286 1.00 74.38 88 GLN A CA 1
ATOM 644 C C . GLN A 1 88 ? -5.134 1.333 20.461 1.00 74.38 88 GLN A C 1
ATOM 646 O O . GLN A 1 88 ? -4.479 1.139 21.494 1.00 74.38 88 GLN A O 1
ATOM 651 N N . PRO A 1 89 ? -6.411 0.897 20.335 1.00 79.12 89 PRO A N 1
ATOM 652 C CA . PRO A 1 89 ? -7.155 0.298 21.450 1.00 79.12 89 PRO A CA 1
ATOM 653 C C . PRO A 1 89 ? -6.669 -1.104 21.846 1.00 79.12 89 PRO A C 1
ATOM 655 O O . PRO A 1 89 ? -7.070 -1.634 22.884 1.00 79.12 89 PRO A O 1
ATOM 658 N N . LEU A 1 90 ? -5.819 -1.740 21.030 1.00 84.25 90 LEU A N 1
ATOM 659 C CA . LEU A 1 90 ? -5.348 -3.097 21.289 1.00 84.25 90 LEU A CA 1
ATOM 660 C C . LEU A 1 90 ? -4.395 -3.112 22.495 1.00 84.25 90 LEU A C 1
ATOM 662 O O . LEU A 1 90 ? -3.396 -2.390 22.542 1.00 84.25 90 LEU A O 1
ATOM 666 N N . LYS A 1 91 ? -4.673 -3.978 23.474 1.00 87.69 91 LYS A N 1
ATOM 667 C CA . LYS A 1 91 ? -3.803 -4.213 24.638 1.00 87.69 91 LYS A CA 1
ATOM 668 C C . LYS A 1 91 ? -2.649 -5.149 24.252 1.00 87.69 91 LYS A C 1
ATOM 670 O O . LYS A 1 91 ? -2.695 -6.345 24.513 1.00 87.69 91 LYS A O 1
ATOM 675 N N . LEU A 1 92 ? -1.649 -4.595 23.569 1.00 88.12 92 LEU A N 1
ATOM 676 C CA . LEU A 1 92 ? -0.460 -5.287 23.055 1.00 88.12 92 LEU A CA 1
ATOM 677 C C . LEU A 1 92 ? 0.822 -4.540 23.431 1.00 88.12 92 LEU A C 1
ATOM 679 O O . LEU A 1 92 ? 0.782 -3.334 23.686 1.00 88.12 92 LEU A O 1
ATOM 683 N N . SER A 1 93 ? 1.963 -5.235 23.413 1.00 89.44 93 SER A N 1
ATOM 684 C CA . SER A 1 93 ? 3.266 -4.575 23.524 1.00 89.44 93 SER A CA 1
ATOM 685 C C . SER A 1 93 ? 3.531 -3.677 22.310 1.00 89.44 93 SER A C 1
ATOM 687 O O . SER A 1 93 ? 2.983 -3.889 21.224 1.00 89.44 93 SER A O 1
ATOM 689 N N . VAL A 1 94 ? 4.385 -2.669 22.490 1.00 86.88 94 VAL A N 1
ATOM 690 C CA . VAL A 1 94 ? 4.706 -1.681 21.448 1.00 86.88 94 VAL A CA 1
ATOM 691 C C . VAL A 1 94 ? 5.174 -2.333 20.133 1.00 86.88 94 VAL A C 1
ATOM 693 O O . VAL A 1 94 ? 4.611 -1.982 19.096 1.00 86.88 94 VAL A O 1
ATOM 696 N N . PRO A 1 95 ? 6.085 -3.332 20.123 1.00 87.75 95 PRO A N 1
ATOM 697 C CA . PRO A 1 95 ? 6.501 -3.984 18.876 1.00 87.75 95 PRO A CA 1
ATOM 698 C C . PRO A 1 95 ? 5.343 -4.643 18.118 1.00 87.75 95 PRO 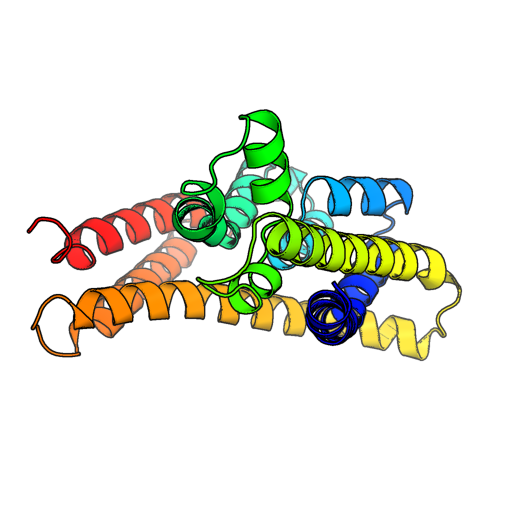A C 1
ATOM 700 O O . PRO A 1 95 ? 5.230 -4.506 16.902 1.00 87.75 95 PRO A O 1
ATOM 703 N N . TRP A 1 96 ? 4.426 -5.301 18.833 1.00 87.38 96 TRP A N 1
ATOM 704 C CA . TRP A 1 96 ? 3.260 -5.928 18.211 1.00 87.38 96 TRP A CA 1
ATOM 705 C C . TRP A 1 96 ? 2.257 -4.905 17.679 1.00 87.38 96 TRP A C 1
ATOM 707 O O . TRP A 1 96 ? 1.635 -5.152 16.647 1.00 87.38 96 TRP A O 1
ATOM 717 N N . LYS A 1 97 ? 2.129 -3.738 18.325 1.00 85.81 97 LYS A N 1
ATOM 718 C CA . LYS A 1 97 ? 1.340 -2.625 17.777 1.00 85.81 97 LYS A CA 1
ATOM 719 C C . LYS A 1 97 ? 1.925 -2.117 16.463 1.00 85.81 97 LYS A C 1
ATOM 721 O O . LYS A 1 97 ? 1.158 -1.907 15.531 1.00 85.81 97 LYS A O 1
ATOM 726 N N . PHE A 1 98 ? 3.249 -1.980 16.365 1.00 85.56 98 PHE A N 1
ATOM 727 C CA . PHE A 1 98 ? 3.911 -1.585 15.118 1.00 85.56 98 PHE A CA 1
ATOM 728 C C . PHE A 1 98 ? 3.683 -2.600 13.999 1.00 85.56 98 PHE A C 1
ATOM 730 O O . PHE A 1 98 ? 3.252 -2.217 12.917 1.00 85.56 98 PHE A O 1
ATOM 737 N N . VAL A 1 99 ? 3.890 -3.892 14.266 1.00 89.62 99 VAL A N 1
ATOM 738 C CA . VAL A 1 99 ? 3.677 -4.959 13.270 1.00 89.62 99 VAL A CA 1
ATOM 739 C C . VAL A 1 99 ? 2.230 -4.972 12.773 1.00 89.62 99 VAL A C 1
ATOM 741 O O . VAL A 1 99 ? 1.983 -5.055 11.571 1.00 89.62 99 VAL A O 1
ATOM 744 N N . LEU A 1 100 ? 1.257 -4.854 13.681 1.00 90.69 100 LEU A N 1
ATOM 745 C CA . LEU A 1 100 ? -0.15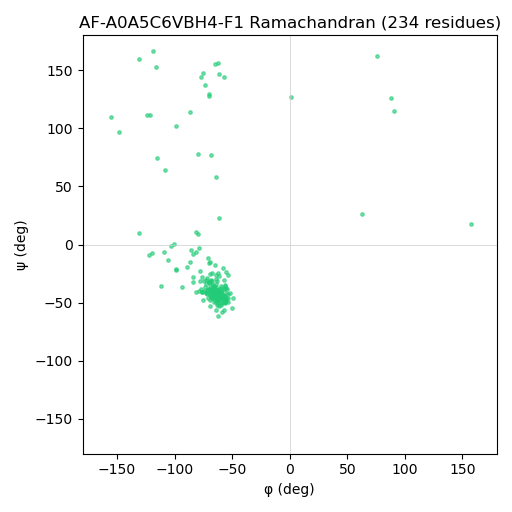5 -4.831 13.297 1.00 90.69 100 LEU A CA 1
ATOM 746 C C . LEU A 1 100 ? -0.579 -3.531 12.620 1.00 90.69 100 LEU A C 1
ATOM 748 O O . LEU A 1 100 ? -1.490 -3.575 11.797 1.00 90.69 100 LEU A O 1
ATOM 752 N N . ALA A 1 101 ? 0.036 -2.397 12.947 1.00 88.31 101 ALA A N 1
ATOM 753 C CA . ALA A 1 101 ? -0.187 -1.144 12.233 1.00 88.31 101 ALA A CA 1
ATOM 754 C C . ALA A 1 101 ? 0.408 -1.195 10.820 1.00 88.31 101 ALA A C 1
ATOM 756 O O . ALA A 1 101 ? -0.228 -0.724 9.886 1.00 88.31 101 ALA A O 1
ATOM 757 N N . HIS A 1 102 ? 1.579 -1.814 10.653 1.00 90.06 102 HIS A N 1
ATOM 758 C CA . HIS A 1 102 ? 2.219 -2.019 9.352 1.00 90.06 102 HIS A CA 1
ATOM 759 C C . HIS A 1 102 ? 1.380 -2.899 8.426 1.00 90.06 102 HIS A C 1
ATOM 761 O O . HIS A 1 102 ? 1.190 -2.569 7.264 1.00 90.06 102 HIS A O 1
ATOM 767 N N . CYS A 1 103 ? 0.827 -3.997 8.946 1.00 93.88 103 CYS A N 1
ATOM 768 C CA . CYS A 1 103 ? -0.004 -4.915 8.161 1.00 93.88 103 CYS A CA 1
ATOM 769 C C . CYS A 1 103 ? -1.456 -4.422 7.978 1.00 93.88 103 CYS A C 1
ATOM 771 O O . CYS A 1 103 ? -2.312 -5.194 7.542 1.00 93.88 103 CYS A O 1
ATOM 773 N N . LEU A 1 104 ? -1.771 -3.181 8.362 1.00 91.44 104 LEU A N 1
ATOM 774 C CA . LEU A 1 104 ? -3.105 -2.608 8.218 1.00 91.44 104 LEU A CA 1
ATOM 775 C C . LEU A 1 104 ? -3.260 -1.973 6.828 1.00 91.44 104 LEU A C 1
ATOM 777 O O . LEU A 1 104 ? -2.641 -0.960 6.527 1.00 91.44 104 LEU A O 1
ATOM 781 N N . ALA A 1 105 ? -4.141 -2.548 6.019 1.00 91.69 105 ALA A N 1
ATOM 782 C CA . ALA A 1 105 ? -4.622 -2.004 4.748 1.00 91.69 105 ALA A CA 1
ATOM 783 C C . ALA A 1 105 ? -6.141 -1.768 4.764 1.00 91.69 105 ALA A C 1
ATOM 785 O O . ALA A 1 105 ? -6.830 -2.295 5.646 1.00 91.69 105 ALA A O 1
ATOM 786 N N . ASP A 1 106 ? -6.665 -1.027 3.781 1.00 89.50 106 ASP A N 1
ATOM 787 C CA . ASP A 1 106 ? -8.103 -0.744 3.627 1.00 89.50 106 ASP A CA 1
ATOM 788 C C . ASP A 1 106 ? -8.932 -2.036 3.664 1.00 89.50 106 ASP A C 1
ATOM 790 O O . ASP A 1 106 ? -9.959 -2.119 4.336 1.00 89.50 106 ASP A O 1
ATOM 794 N N . GLU A 1 107 ? -8.446 -3.088 3.009 1.00 90.19 107 GLU A N 1
ATOM 795 C CA . GLU A 1 107 ? -9.119 -4.377 2.918 1.00 90.19 107 GLU A CA 1
ATOM 796 C C . GLU A 1 107 ? -9.130 -5.092 4.266 1.00 90.19 107 GLU A C 1
ATOM 798 O O . GLU A 1 107 ? -10.137 -5.681 4.653 1.00 90.19 107 GLU A O 1
ATOM 803 N N . SER A 1 108 ? -8.036 -5.008 5.025 1.00 93.25 108 SER A N 1
ATOM 804 C CA . SER A 1 108 ? -7.990 -5.561 6.380 1.00 93.25 108 SER A CA 1
ATOM 805 C C . SER A 1 108 ? -8.871 -4.769 7.347 1.00 93.25 108 SER A C 1
ATOM 807 O O . SER A 1 108 ? -9.578 -5.372 8.150 1.00 93.25 108 SER A O 1
ATOM 809 N N . TYR A 1 109 ? -8.905 -3.441 7.214 1.00 91.38 109 TYR A N 1
ATOM 810 C CA . TYR A 1 109 ? -9.731 -2.551 8.022 1.00 91.38 109 TYR A CA 1
ATOM 811 C C . TYR A 1 109 ? -11.224 -2.795 7.768 1.00 91.38 109 TYR A C 1
ATOM 813 O O . TYR A 1 109 ? -11.986 -2.958 8.717 1.00 91.38 109 TYR A O 1
ATOM 821 N N . ALA A 1 110 ? -11.628 -2.911 6.500 1.00 89.38 110 ALA A N 1
ATOM 822 C CA . ALA A 1 110 ? -12.997 -3.239 6.103 1.00 89.38 110 ALA A CA 1
ATOM 823 C C . ALA A 1 110 ? -13.390 -4.677 6.466 1.00 89.38 110 ALA A C 1
ATOM 825 O O . ALA A 1 110 ? -14.557 -4.964 6.734 1.00 89.38 110 ALA A O 1
ATOM 826 N N . THR A 1 111 ? -12.420 -5.595 6.473 1.00 92.00 111 THR A N 1
ATOM 827 C CA . THR A 1 111 ? -12.673 -6.983 6.855 1.00 92.00 111 THR A CA 1
ATOM 828 C C . THR A 1 111 ? -12.885 -7.104 8.353 1.00 92.00 111 THR A C 1
ATOM 830 O O . THR A 1 111 ? -13.745 -7.883 8.748 1.00 92.00 111 THR A O 1
ATOM 833 N N . GLU A 1 112 ? -12.123 -6.395 9.188 1.00 92.69 112 GLU A N 1
ATOM 834 C CA . GLU A 1 112 ? -12.201 -6.461 10.651 1.00 92.69 112 GLU A CA 1
ATOM 835 C C . GLU A 1 112 ? -13.562 -6.032 11.221 1.00 92.69 112 GLU A C 1
ATOM 837 O O . GLU A 1 112 ? -14.242 -5.144 10.721 1.00 92.69 112 GLU A O 1
ATOM 842 N N . ARG A 1 113 ? -13.961 -6.664 12.328 1.00 88.75 113 ARG A N 1
ATOM 843 C CA . ARG A 1 113 ? -15.179 -6.344 13.089 1.00 88.75 113 ARG A CA 1
ATOM 844 C C . ARG A 1 113 ? -14.816 -5.862 14.485 1.00 88.75 113 ARG A C 1
ATOM 846 O O . ARG A 1 113 ? -13.816 -6.292 15.053 1.00 88.75 113 ARG A O 1
ATOM 853 N N . GLY A 1 114 ? -15.666 -5.034 15.096 1.00 84.75 114 GLY A N 1
ATOM 854 C CA . GLY A 1 114 ? -15.477 -4.573 16.482 1.00 84.75 114 GLY A CA 1
ATOM 855 C C . GLY A 1 114 ? -15.315 -5.724 17.486 1.00 84.75 114 GLY A C 1
ATOM 856 O O . GLY A 1 114 ? -14.446 -5.672 18.351 1.00 84.75 114 GLY A O 1
ATOM 857 N N 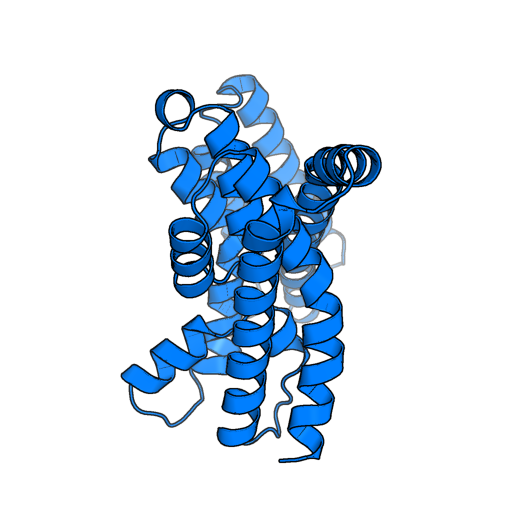. SER A 1 115 ? -16.066 -6.812 17.295 1.00 87.19 115 SER A N 1
ATOM 858 C CA . SER A 1 115 ? -16.034 -8.015 18.136 1.00 87.19 115 SER A CA 1
ATOM 859 C C . SER A 1 115 ? -14.858 -8.965 17.864 1.00 87.19 115 SER A C 1
ATOM 861 O O . SER A 1 115 ? -14.751 -10.000 18.522 1.00 87.19 115 SER A O 1
ATOM 863 N N . ASP A 1 116 ? -14.000 -8.688 16.874 1.00 91.12 116 ASP A N 1
ATOM 864 C CA . ASP A 1 116 ? -12.892 -9.586 16.548 1.00 91.12 116 ASP A CA 1
ATOM 865 C C . ASP A 1 116 ? -11.826 -9.577 17.649 1.00 91.12 116 ASP A C 1
ATOM 867 O O . ASP A 1 116 ? -11.297 -8.530 18.041 1.00 91.12 116 ASP A O 1
ATOM 871 N N . SER A 1 117 ? -11.451 -10.780 18.091 1.00 92.31 117 SER A N 1
ATOM 872 C CA . SER A 1 117 ? -10.319 -10.982 18.993 1.00 92.31 117 SER A CA 1
ATOM 873 C C . SER A 1 117 ? -9.004 -10.536 18.349 1.00 92.31 117 SER A C 1
ATOM 875 O O . SER A 1 117 ? -8.852 -10.580 17.126 1.00 92.31 117 SER A O 1
ATOM 877 N N . ILE A 1 118 ? -8.007 -10.199 19.174 1.00 91.94 118 ILE A N 1
ATOM 878 C CA . ILE A 1 118 ? -6.648 -9.846 18.720 1.00 91.94 118 ILE A CA 1
ATOM 879 C C . ILE A 1 118 ? -6.110 -10.888 17.732 1.00 91.94 118 ILE A C 1
ATOM 881 O O . ILE A 1 118 ? -5.623 -10.542 16.661 1.00 91.94 118 ILE A O 1
ATOM 885 N N . ARG A 1 119 ? -6.266 -12.179 18.053 1.00 92.38 119 ARG A N 1
ATOM 886 C CA . ARG A 1 119 ? -5.821 -13.279 17.188 1.00 92.38 119 ARG A CA 1
ATOM 887 C C . ARG A 1 119 ? -6.494 -13.252 15.813 1.00 92.38 119 ARG A C 1
ATOM 889 O O . ARG A 1 119 ? -5.848 -13.570 14.822 1.00 92.38 119 ARG A O 1
ATOM 896 N N . SER A 1 120 ? -7.772 -12.883 15.743 1.00 93.94 120 SER A N 1
ATOM 897 C CA . SER A 1 120 ? -8.486 -12.790 14.465 1.00 93.94 120 SER A CA 1
ATOM 898 C C . SER A 1 120 ? -7.965 -11.632 13.618 1.00 93.94 120 SER A C 1
ATOM 900 O O . SER A 1 120 ? -7.718 -11.825 12.432 1.00 93.94 120 SER A O 1
ATOM 902 N N . ARG A 1 121 ? -7.712 -10.472 14.235 1.00 94.06 121 ARG A N 1
ATOM 903 C CA . ARG A 1 121 ? -7.117 -9.300 13.568 1.00 94.06 121 ARG A CA 1
ATOM 904 C C . ARG A 1 121 ? -5.719 -9.601 13.029 1.00 94.06 121 ARG A C 1
ATOM 906 O O . ARG A 1 121 ? -5.432 -9.303 11.879 1.00 94.06 121 ARG A O 1
ATOM 913 N N . VAL A 1 122 ? -4.888 -10.291 13.817 1.00 94.50 122 VAL A N 1
ATOM 914 C CA . VAL A 1 122 ? -3.555 -10.761 13.390 1.00 94.50 122 VAL A CA 1
ATOM 915 C C . VAL A 1 122 ? -3.656 -11.621 12.127 1.00 94.50 122 VAL A C 1
ATOM 917 O O . VAL A 1 122 ? -2.956 -11.358 11.154 1.00 94.50 122 VAL A O 1
ATOM 920 N N . ILE A 1 123 ? -4.547 -12.620 12.118 1.00 95.69 123 ILE A N 1
ATOM 921 C CA . ILE A 1 123 ? -4.745 -13.507 10.958 1.00 95.69 123 ILE A CA 1
ATOM 922 C C . ILE A 1 123 ? -5.209 -12.712 9.732 1.00 95.69 123 ILE A C 1
ATOM 924 O O . ILE A 1 123 ? -4.723 -12.969 8.635 1.00 95.69 123 ILE A O 1
ATOM 928 N N . ILE A 1 124 ? -6.124 -11.754 9.913 1.00 96.00 124 ILE A N 1
ATOM 929 C CA . ILE A 1 124 ? -6.644 -10.925 8.819 1.00 96.00 124 ILE A CA 1
ATOM 930 C C . ILE A 1 124 ? -5.537 -10.072 8.205 1.00 96.00 124 ILE A C 1
ATOM 932 O O . ILE A 1 124 ? -5.273 -10.181 7.010 1.00 96.00 124 ILE A O 1
ATOM 936 N N . ARG A 1 125 ? -4.861 -9.263 9.024 1.00 95.75 125 ARG A N 1
ATOM 937 C CA . ARG A 1 125 ? -3.835 -8.316 8.571 1.00 95.75 125 ARG A CA 1
ATOM 938 C C . ARG A 1 125 ? -2.643 -9.016 7.932 1.00 95.75 125 ARG A C 1
ATOM 940 O O . ARG A 1 125 ? -2.290 -8.712 6.799 1.00 95.75 125 ARG A O 1
ATOM 947 N N . ILE A 1 126 ? -2.060 -9.994 8.629 1.00 95.88 126 ILE A N 1
ATOM 948 C CA . ILE A 1 126 ? -0.900 -10.735 8.114 1.00 95.88 126 ILE A CA 1
ATOM 949 C C . ILE A 1 126 ? -1.295 -11.542 6.878 1.00 95.88 126 ILE A C 1
ATOM 951 O O . ILE A 1 126 ? -0.542 -11.579 5.913 1.00 95.88 126 ILE A O 1
ATOM 955 N N . GLY A 1 127 ? -2.476 -12.163 6.871 1.00 96.06 127 GLY A N 1
ATOM 956 C CA . GLY A 1 127 ? -2.942 -12.930 5.721 1.00 96.06 127 GLY A CA 1
ATOM 957 C C . GLY A 1 127 ? -3.058 -12.074 4.460 1.00 96.06 127 GLY A C 1
ATOM 958 O O . GLY A 1 127 ? -2.504 -12.438 3.427 1.00 96.06 127 GLY A O 1
ATOM 959 N N . ILE A 1 128 ? -3.717 -10.916 4.553 1.00 96.19 128 ILE A N 1
ATOM 960 C CA . ILE A 1 128 ? -3.863 -9.978 3.429 1.00 96.19 128 ILE A CA 1
ATOM 961 C C . ILE A 1 128 ? -2.496 -9.438 2.981 1.00 96.19 128 ILE A C 1
ATOM 963 O O . ILE A 1 128 ? -2.212 -9.423 1.784 1.00 96.19 128 ILE A O 1
ATOM 967 N N . PHE A 1 129 ? -1.625 -9.075 3.926 1.00 96.94 129 PHE A N 1
ATOM 968 C CA . PHE A 1 129 ? -0.247 -8.665 3.639 1.00 96.94 129 PHE A CA 1
ATOM 969 C C . PHE A 1 129 ? 0.528 -9.738 2.857 1.00 96.94 129 PHE A C 1
ATOM 971 O O . PHE A 1 129 ? 1.154 -9.439 1.842 1.00 96.94 129 PHE A O 1
ATOM 978 N N . LEU A 1 130 ? 0.453 -11.002 3.284 1.00 96.81 130 LEU A N 1
ATOM 979 C CA . LEU A 1 130 ? 1.133 -12.108 2.609 1.00 96.81 130 LEU A CA 1
ATOM 980 C C . LEU A 1 130 ? 0.582 -12.349 1.201 1.00 96.81 130 LEU A C 1
ATOM 982 O O . LEU A 1 130 ? 1.371 -12.585 0.291 1.00 96.81 130 LEU A O 1
ATOM 986 N N . PHE A 1 131 ? -0.737 -12.254 1.000 1.00 96.44 131 PHE A N 1
ATOM 987 C CA . PHE A 1 131 ? -1.331 -12.328 -0.339 1.00 96.44 131 PHE A CA 1
ATOM 988 C C . PHE A 1 131 ? -0.786 -11.232 -1.255 1.00 96.44 131 PHE A C 1
ATOM 990 O O . PHE A 1 131 ? -0.405 -11.521 -2.390 1.00 96.44 131 PHE A O 1
ATOM 997 N N . TRP A 1 132 ? -0.695 -9.999 -0.754 1.00 97.12 132 TRP A N 1
ATOM 998 C CA . TRP A 1 132 ? -0.126 -8.886 -1.505 1.00 97.12 132 TRP A CA 1
ATOM 999 C C . TRP A 1 132 ? 1.321 -9.167 -1.910 1.00 97.12 132 TRP A C 1
ATOM 1001 O O . TRP A 1 132 ? 1.608 -9.242 -3.102 1.00 97.12 132 TRP A O 1
ATOM 1011 N N . VAL A 1 133 ? 2.209 -9.424 -0.945 1.00 98.00 133 VAL A N 1
ATOM 1012 C CA . VAL A 1 133 ? 3.636 -9.676 -1.212 1.00 98.00 133 VAL A CA 1
ATOM 1013 C C . VAL A 1 133 ? 3.839 -10.881 -2.133 1.00 98.00 133 VAL A C 1
ATOM 1015 O O . VAL A 1 133 ? 4.623 -10.813 -3.076 1.00 98.00 133 VAL A O 1
ATOM 1018 N N . ALA A 1 134 ? 3.121 -11.982 -1.901 1.00 98.06 134 ALA A N 1
ATOM 1019 C CA . ALA A 1 134 ? 3.235 -13.169 -2.743 1.00 98.06 134 ALA A CA 1
ATOM 1020 C C . ALA A 1 134 ? 2.801 -12.878 -4.184 1.00 98.06 134 ALA A C 1
ATOM 1022 O O . ALA A 1 134 ? 3.479 -13.288 -5.124 1.00 98.06 134 ALA A O 1
ATOM 1023 N N . SER A 1 135 ? 1.703 -12.142 -4.367 1.00 97.69 135 SER A N 1
ATOM 1024 C CA . SER A 1 135 ? 1.206 -11.802 -5.699 1.00 97.69 135 SER A CA 1
ATOM 1025 C C . SER A 1 135 ? 2.118 -10.832 -6.451 1.00 97.69 135 SER A C 1
ATOM 1027 O O . SER A 1 135 ? 2.350 -11.044 -7.639 1.00 97.69 135 SER A O 1
ATOM 1029 N N . THR A 1 136 ? 2.707 -9.830 -5.786 1.00 98.06 136 THR A N 1
ATOM 1030 C CA . THR A 1 136 ? 3.650 -8.895 -6.428 1.00 98.06 136 THR A CA 1
ATOM 1031 C C . THR A 1 136 ? 4.939 -9.584 -6.849 1.00 98.06 136 THR A C 1
ATOM 1033 O O . THR A 1 136 ? 5.421 -9.379 -7.965 1.00 98.06 136 THR A O 1
ATOM 1036 N N . VAL A 1 137 ? 5.473 -10.460 -5.999 1.00 98.06 137 VAL A N 1
ATOM 1037 C CA . VAL A 1 137 ? 6.656 -11.263 -6.323 1.00 98.06 137 VAL A CA 1
ATOM 1038 C C . VAL A 1 137 ? 6.355 -12.238 -7.455 1.00 98.06 137 VAL A C 1
ATOM 1040 O O . VAL A 1 137 ? 7.145 -12.322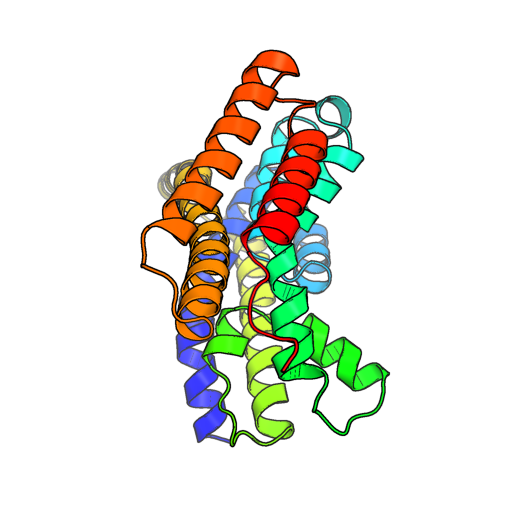 -8.393 1.00 98.06 137 VAL A O 1
ATOM 1043 N N . ALA A 1 138 ? 5.207 -12.921 -7.418 1.00 97.75 138 ALA A N 1
ATOM 1044 C CA . ALA A 1 138 ? 4.781 -13.807 -8.498 1.00 97.75 138 ALA A CA 1
ATOM 1045 C C . ALA A 1 138 ? 4.634 -13.045 -9.822 1.00 97.75 138 ALA A C 1
ATOM 1047 O O . ALA A 1 138 ? 5.163 -13.487 -10.834 1.00 97.75 138 ALA A O 1
ATOM 1048 N N . GLY A 1 139 ? 3.999 -11.8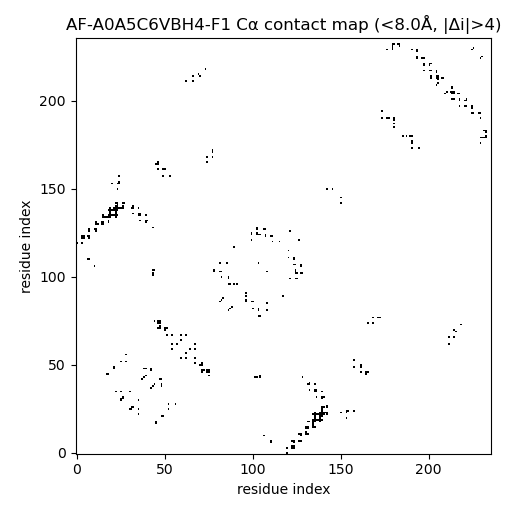71 -9.819 1.00 96.38 139 GLY A N 1
ATOM 1049 C CA . GLY A 1 139 ? 3.892 -11.019 -11.004 1.00 96.38 139 GLY A CA 1
ATOM 1050 C C . GLY A 1 139 ? 5.248 -10.666 -11.602 1.00 96.38 139 GLY A C 1
ATOM 1051 O O . GLY A 1 139 ? 5.447 -10.797 -12.804 1.00 96.38 139 GLY A O 1
ATOM 1052 N N . CYS A 1 140 ? 6.205 -10.281 -10.757 1.00 97.19 140 CYS A N 1
ATOM 1053 C CA . CYS A 1 140 ? 7.545 -9.919 -11.207 1.00 97.19 140 CYS A CA 1
ATOM 1054 C C . CYS A 1 140 ? 8.343 -11.125 -11.720 1.00 97.19 140 CYS A C 1
ATOM 1056 O O . CYS A 1 140 ? 9.007 -11.020 -12.747 1.00 97.19 140 CYS A O 1
ATOM 1058 N N . ALA A 1 141 ? 8.290 -12.260 -11.020 1.00 96.69 141 ALA A N 1
ATOM 1059 C CA . ALA A 1 141 ? 9.041 -13.461 -11.378 1.00 96.69 141 ALA A CA 1
ATOM 1060 C C . ALA A 1 141 ? 8.490 -14.142 -12.640 1.00 96.69 141 ALA A C 1
ATOM 1062 O O . ALA A 1 141 ? 9.257 -14.621 -13.470 1.00 96.69 141 ALA A O 1
ATOM 1063 N N . LEU A 1 142 ? 7.163 -14.165 -12.796 1.00 95.31 142 LEU A N 1
ATOM 1064 C CA . LEU A 1 142 ? 6.486 -14.810 -13.923 1.00 95.31 142 LEU A CA 1
ATOM 1065 C C . LEU A 1 142 ? 6.376 -13.895 -15.154 1.00 95.31 142 LEU A C 1
ATOM 1067 O O . LEU A 1 142 ? 5.932 -14.352 -16.206 1.00 95.31 142 LEU A O 1
ATOM 1071 N N . ALA A 1 143 ? 6.792 -12.625 -15.056 1.00 93.12 143 ALA A N 1
ATOM 1072 C CA . ALA A 1 143 ? 6.656 -11.644 -16.133 1.00 93.12 143 ALA A CA 1
ATOM 1073 C C . ALA A 1 143 ? 7.335 -12.081 -17.442 1.00 93.12 143 ALA A C 1
ATOM 1075 O O . ALA A 1 143 ? 6.784 -11.869 -18.519 1.00 93.12 143 ALA A O 1
ATOM 1076 N N . ALA A 1 144 ? 8.499 -12.731 -17.347 1.00 89.50 144 ALA A N 1
ATOM 1077 C CA . ALA A 1 144 ? 9.265 -13.204 -18.503 1.00 89.50 144 ALA A CA 1
ATOM 1078 C C . ALA A 1 144 ? 8.608 -14.384 -19.243 1.00 89.50 144 ALA A C 1
ATOM 1080 O O . ALA A 1 144 ? 8.991 -14.691 -20.368 1.00 89.50 144 ALA A O 1
ATOM 1081 N N . TRP A 1 145 ? 7.638 -15.057 -18.619 1.00 92.25 145 TRP A N 1
ATOM 1082 C CA . TRP A 1 145 ? 6.913 -16.189 -19.206 1.00 92.25 145 TRP A CA 1
ATOM 1083 C C . TRP A 1 145 ? 5.532 -15.796 -19.741 1.00 92.25 145 TRP A C 1
ATOM 1085 O O . TRP A 1 145 ? 4.802 -16.649 -20.249 1.00 92.25 145 TRP A O 1
ATOM 1095 N N . LEU A 1 146 ? 5.151 -14.519 -19.634 1.00 89.25 146 LEU A N 1
ATOM 1096 C CA . LEU A 1 146 ? 3.899 -14.022 -20.194 1.00 89.25 146 LEU A CA 1
ATOM 1097 C C . LEU A 1 146 ? 4.001 -13.912 -21.723 1.00 89.25 146 LEU A C 1
ATOM 1099 O O . LEU A 1 146 ? 4.985 -13.373 -22.225 1.00 89.25 146 LEU A O 1
ATOM 1103 N N . PRO A 1 147 ? 2.965 -14.331 -22.474 1.00 89.88 147 PRO A N 1
ATOM 1104 C CA . PRO A 1 147 ? 2.891 -14.069 -23.907 1.00 89.88 147 PRO A CA 1
ATOM 1105 C C . PRO A 1 147 ? 2.965 -12.568 -24.214 1.00 89.88 147 PRO A C 1
ATOM 1107 O O . PRO A 1 147 ? 2.353 -11.759 -23.512 1.00 89.88 147 PRO A O 1
ATOM 1110 N N . ASP A 1 148 ? 3.614 -12.193 -25.318 1.00 86.88 148 ASP A N 1
ATOM 1111 C CA . ASP A 1 148 ? 3.783 -10.788 -25.726 1.00 86.88 148 ASP A CA 1
ATOM 1112 C C . ASP A 1 148 ? 2.460 -10.027 -25.891 1.00 86.88 148 ASP A C 1
ATOM 1114 O O . ASP A 1 148 ? 2.398 -8.808 -25.710 1.00 86.88 148 ASP A O 1
ATOM 1118 N N . SER A 1 149 ? 1.383 -10.723 -26.269 1.00 86.44 149 SER A N 1
ATOM 1119 C CA . SER A 1 149 ? 0.039 -10.143 -26.345 1.00 86.44 149 SER A CA 1
ATOM 1120 C C . SER A 1 149 ? -0.457 -9.709 -24.966 1.00 86.44 149 SER A C 1
ATOM 1122 O O . SER A 1 149 ? -0.865 -8.563 -24.795 1.00 86.44 149 SER A O 1
ATOM 1124 N N . LEU A 1 150 ? -0.355 -10.595 -23.973 1.00 84.69 150 LEU A N 1
ATOM 1125 C CA . LEU A 1 150 ? -0.778 -10.335 -22.602 1.00 84.69 150 LEU A CA 1
ATOM 1126 C C . LEU A 1 150 ? 0.121 -9.294 -21.930 1.00 84.69 150 LEU A C 1
ATOM 1128 O O . LEU A 1 150 ? -0.389 -8.370 -21.303 1.00 84.69 150 LEU A O 1
ATOM 1132 N N . SER A 1 151 ? 1.440 -9.388 -22.119 1.00 82.56 151 SER A N 1
ATOM 1133 C CA . SER A 1 151 ? 2.402 -8.416 -21.585 1.00 82.56 151 SER A CA 1
ATOM 1134 C C . SER A 1 151 ? 2.069 -6.986 -22.035 1.00 82.56 151 SER A C 1
ATOM 1136 O O . SER A 1 151 ? 1.965 -6.089 -21.196 1.00 82.56 151 SER A O 1
ATOM 1138 N N . ARG A 1 152 ? 1.770 -6.786 -23.330 1.00 83.19 152 ARG A N 1
ATOM 1139 C CA . ARG A 1 152 ? 1.343 -5.484 -23.877 1.00 83.19 152 ARG A CA 1
ATOM 1140 C C . ARG A 1 152 ? 0.004 -5.003 -23.321 1.00 83.19 152 ARG A C 1
ATOM 1142 O O . ARG A 1 152 ? -0.128 -3.820 -23.013 1.00 83.19 152 ARG A O 1
ATOM 1149 N N . THR A 1 153 ? -0.984 -5.889 -23.179 1.00 83.88 153 THR A N 1
ATOM 1150 C CA . THR A 1 153 ? -2.278 -5.530 -22.574 1.00 83.88 153 THR A CA 1
ATOM 1151 C C . THR A 1 153 ? -2.098 -5.043 -21.138 1.00 83.88 153 THR A C 1
ATOM 1153 O O . THR A 1 153 ? -2.673 -4.023 -20.766 1.00 83.88 153 THR A O 1
ATOM 1156 N N . LEU A 1 154 ? -1.271 -5.731 -20.346 1.00 81.88 154 LEU A N 1
ATOM 1157 C CA . LEU A 1 154 ? -1.020 -5.373 -18.950 1.00 81.88 154 LEU A CA 1
ATOM 1158 C C . LEU A 1 154 ? -0.292 -4.028 -18.820 1.00 81.88 154 LEU A C 1
ATOM 1160 O O . LEU A 1 154 ? -0.666 -3.238 -17.956 1.00 81.88 154 LEU A O 1
ATOM 1164 N N . SER A 1 155 ? 0.656 -3.708 -19.711 1.00 78.50 155 SER A N 1
ATOM 1165 C CA . SER A 1 155 ? 1.321 -2.390 -19.736 1.00 78.50 155 SER A CA 1
ATOM 1166 C C . SER A 1 155 ? 0.324 -1.230 -19.842 1.00 78.50 155 SER A C 1
ATOM 1168 O O . SER A 1 155 ? 0.485 -0.197 -19.185 1.00 78.50 155 SER A O 1
ATOM 1170 N N . GLY A 1 156 ? -0.749 -1.416 -20.620 1.00 75.38 156 GLY A N 1
ATOM 1171 C CA . GLY A 1 156 ? -1.816 -0.427 -20.798 1.00 75.38 156 GLY A CA 1
ATOM 1172 C C . GLY A 1 156 ? -2.692 -0.193 -19.559 1.00 75.38 156 GLY A C 1
ATOM 1173 O O . GLY A 1 156 ? -3.401 0.811 -19.497 1.00 75.38 156 GLY A O 1
ATOM 1174 N N . LEU A 1 157 ? -2.640 -1.070 -18.549 1.00 75.19 157 LEU A N 1
ATOM 1175 C CA . LEU A 1 157 ? -3.481 -0.977 -17.347 1.00 75.19 157 LEU A CA 1
ATOM 1176 C C . LEU A 1 157 ? -2.924 -0.045 -16.265 1.00 75.19 157 LEU A C 1
ATOM 1178 O O . LEU A 1 157 ? -3.638 0.270 -15.311 1.00 75.19 157 LEU A O 1
ATOM 1182 N N . THR A 1 158 ? -1.697 0.456 -16.419 1.00 69.00 158 THR A N 1
ATOM 1183 C CA . THR A 1 158 ? -1.062 1.355 -15.440 1.00 69.00 158 THR A CA 1
ATOM 1184 C C . THR A 1 158 ? -1.909 2.602 -15.165 1.00 69.00 158 THR A C 1
ATOM 1186 O O .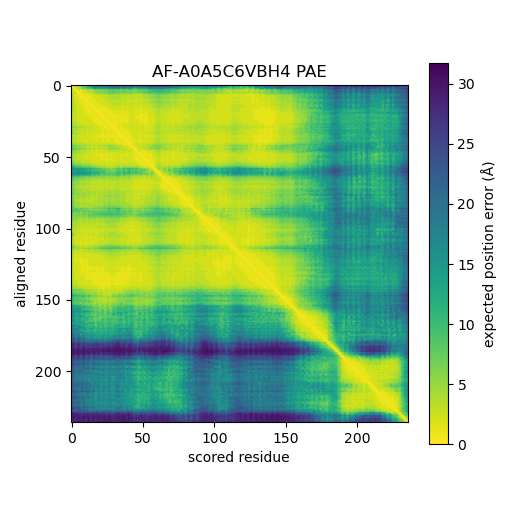 THR A 1 158 ? -2.113 2.978 -14.007 1.00 69.00 158 THR A O 1
ATOM 1189 N N . PHE A 1 159 ? -2.450 3.226 -16.219 1.00 67.69 159 PHE A N 1
ATOM 1190 C CA . PHE A 1 159 ? -3.291 4.418 -16.096 1.00 67.69 159 PHE A CA 1
ATOM 1191 C C . PHE A 1 159 ? -4.657 4.117 -15.447 1.00 67.69 159 PHE A C 1
ATOM 1193 O O . PHE A 1 159 ? -4.958 4.749 -14.431 1.00 67.69 159 PHE A O 1
ATOM 1200 N N . PRO A 1 160 ? -5.458 3.139 -15.928 1.00 68.88 160 PRO A N 1
ATOM 1201 C CA . PRO A 1 160 ? -6.713 2.757 -15.277 1.00 68.88 160 PRO A CA 1
ATOM 1202 C C . PRO A 1 160 ? -6.563 2.414 -13.791 1.00 68.88 160 PRO A C 1
ATOM 1204 O O . PRO A 1 160 ? -7.359 2.865 -12.971 1.00 68.88 160 PRO A O 1
ATOM 1207 N N . VAL A 1 161 ? -5.521 1.665 -13.419 1.00 72.75 161 VAL A N 1
ATOM 1208 C CA . VAL A 1 161 ? -5.296 1.275 -12.019 1.00 72.75 161 VAL A CA 1
ATOM 1209 C C . VAL A 1 161 ? -4.922 2.472 -11.157 1.00 72.75 161 VAL A C 1
ATOM 1211 O O . VAL A 1 161 ? -5.487 2.650 -10.079 1.00 72.75 161 VAL A O 1
ATOM 1214 N N . SER A 1 162 ? -4.034 3.339 -11.645 1.00 68.00 162 SER A N 1
ATOM 1215 C CA . SER A 1 162 ? -3.674 4.570 -10.934 1.00 68.00 162 SER A CA 1
ATOM 1216 C C . SER A 1 162 ? -4.887 5.486 -10.740 1.00 68.00 162 SER A C 1
ATOM 1218 O O . SER A 1 162 ? -5.068 6.044 -9.659 1.00 68.00 162 SER A O 1
ATOM 1220 N N . ALA A 1 163 ? -5.761 5.584 -11.747 1.00 67.19 163 ALA A N 1
ATOM 1221 C CA . ALA A 1 163 ? -6.997 6.359 -11.674 1.00 67.19 163 ALA A CA 1
ATOM 1222 C C . ALA A 1 163 ? -7.987 5.791 -10.643 1.00 67.19 163 ALA A C 1
ATOM 1224 O O . ALA A 1 163 ? -8.543 6.552 -9.852 1.00 67.19 163 ALA A O 1
ATOM 1225 N N . ILE A 1 164 ? -8.171 4.466 -10.596 1.00 74.69 164 ILE A N 1
ATOM 1226 C CA . ILE A 1 164 ? -9.034 3.804 -9.602 1.00 74.69 164 ILE A CA 1
ATOM 1227 C C . ILE A 1 164 ? -8.492 4.021 -8.187 1.00 74.69 164 ILE A C 1
ATOM 1229 O O . ILE A 1 164 ? -9.241 4.398 -7.288 1.00 74.69 164 ILE A O 1
ATOM 1233 N N . LEU A 1 165 ? -7.188 3.828 -7.979 1.00 69.25 165 LEU A N 1
ATOM 1234 C CA . LEU A 1 165 ? -6.560 4.003 -6.669 1.00 69.25 165 LEU A CA 1
ATOM 1235 C C . LEU A 1 165 ? -6.646 5.455 -6.191 1.00 69.25 165 LEU A C 1
ATOM 1237 O O . LEU A 1 165 ? -6.951 5.697 -5.024 1.00 69.25 165 LEU A O 1
ATOM 1241 N N . PHE A 1 166 ? -6.454 6.417 -7.095 1.00 69.06 166 PHE A N 1
ATOM 1242 C CA . PHE A 1 166 ? -6.689 7.829 -6.811 1.00 69.06 166 PHE A CA 1
ATOM 1243 C C . PHE A 1 166 ? -8.154 8.102 -6.448 1.00 69.06 166 PHE A C 1
ATOM 1245 O O . PHE A 1 166 ? -8.415 8.758 -5.441 1.00 69.06 166 PHE A O 1
ATOM 1252 N N . ALA A 1 167 ? -9.109 7.566 -7.213 1.00 69.62 167 ALA A N 1
ATOM 1253 C CA . ALA A 1 167 ? -10.537 7.737 -6.951 1.00 69.62 167 ALA A CA 1
ATOM 1254 C C . ALA A 1 167 ? -10.956 7.152 -5.593 1.00 69.62 167 ALA A C 1
ATOM 1256 O O . ALA A 1 167 ? -11.743 7.775 -4.884 1.00 69.62 167 ALA A O 1
ATOM 1257 N N . LEU A 1 168 ? -10.398 6.006 -5.190 1.00 70.06 168 LEU A N 1
ATOM 1258 C CA . LEU A 1 168 ? -10.627 5.411 -3.869 1.00 70.06 168 LEU A CA 1
ATOM 1259 C C . LEU A 1 168 ? -10.018 6.257 -2.746 1.00 70.06 168 LEU A C 1
ATOM 1261 O O . LEU A 1 168 ? -10.698 6.548 -1.763 1.00 70.06 168 LEU A O 1
ATOM 1265 N N . SER A 1 169 ? -8.769 6.709 -2.899 1.00 66.31 169 SER A N 1
ATOM 1266 C CA . SER A 1 169 ? -8.140 7.629 -1.941 1.00 66.31 169 SER A CA 1
ATOM 1267 C C . SER A 1 169 ? -8.952 8.919 -1.790 1.00 66.31 169 SER A C 1
ATOM 1269 O O . SER A 1 169 ? -9.205 9.360 -0.669 1.00 66.31 169 SER A O 1
ATOM 1271 N N . PHE A 1 170 ? -9.422 9.491 -2.899 1.00 68.94 170 PHE A N 1
ATOM 1272 C CA . PHE A 1 170 ? -10.296 10.661 -2.901 1.00 68.94 170 PHE A CA 1
ATOM 1273 C C . PHE A 1 170 ? -11.655 10.366 -2.252 1.00 68.94 170 PHE A C 1
ATOM 1275 O O . PHE A 1 170 ? -12.133 11.153 -1.438 1.00 68.94 170 PHE A O 1
ATOM 1282 N N . GLY A 1 171 ? -12.253 9.209 -2.546 1.00 65.69 171 GLY A N 1
ATOM 1283 C CA . GLY A 1 171 ? -13.500 8.739 -1.946 1.00 65.69 171 GLY A CA 1
ATOM 1284 C C . GLY A 1 171 ? -13.409 8.597 -0.427 1.00 65.69 171 GLY A C 1
ATOM 1285 O O . GLY A 1 171 ? -14.319 9.024 0.278 1.00 65.69 171 GLY A O 1
ATOM 1286 N N . ASN A 1 172 ? -12.292 8.091 0.097 1.00 66.00 172 ASN A N 1
ATOM 1287 C CA . ASN A 1 172 ? -12.058 7.993 1.540 1.00 66.00 172 ASN A CA 1
ATOM 1288 C C . ASN A 1 172 ? -11.991 9.378 2.204 1.00 66.00 172 ASN A C 1
ATOM 1290 O O . ASN A 1 172 ? -12.573 9.579 3.271 1.00 66.00 172 ASN A O 1
ATOM 1294 N N . VAL A 1 173 ? -11.345 10.354 1.556 1.00 64.75 173 VAL A N 1
ATOM 1295 C CA . VAL A 1 173 ? -11.327 11.754 2.018 1.00 64.75 173 VAL A CA 1
ATOM 1296 C C . VAL A 1 173 ? -12.728 12.372 1.947 1.00 64.75 173 VAL A C 1
ATOM 1298 O O . VAL A 1 173 ? -13.171 12.993 2.910 1.00 64.75 173 VAL A O 1
ATOM 1301 N N . MET A 1 174 ? -13.461 12.159 0.852 1.00 64.56 174 MET A N 1
ATOM 1302 C CA . MET A 1 174 ? -14.853 12.597 0.689 1.00 64.56 174 MET A CA 1
ATOM 1303 C C . MET A 1 174 ? -15.741 12.037 1.806 1.00 64.56 174 MET A C 1
ATOM 1305 O O . MET A 1 174 ? -16.458 12.790 2.457 1.00 64.56 174 MET A O 1
ATOM 1309 N N . GLN A 1 175 ? -15.663 10.733 2.079 1.00 64.81 175 GLN A N 1
ATOM 1310 C CA . GLN A 1 175 ? -16.421 10.073 3.145 1.00 64.81 175 GLN A CA 1
ATOM 1311 C C . GLN A 1 175 ? -16.058 10.611 4.528 1.00 64.81 175 GLN A C 1
ATOM 1313 O O . GLN A 1 175 ? -16.945 10.820 5.349 1.00 64.81 175 GLN A O 1
ATOM 1318 N N . TYR A 1 176 ? -14.780 10.887 4.789 1.00 63.38 176 TYR A N 1
ATOM 1319 C CA . TYR A 1 176 ? -14.353 11.542 6.025 1.00 63.38 176 TYR A CA 1
ATOM 1320 C C . TYR A 1 176 ? -15.027 12.915 6.203 1.00 63.38 176 TYR A C 1
ATOM 1322 O O . TYR A 1 176 ? -15.595 13.192 7.260 1.00 63.38 176 TYR A O 1
ATOM 1330 N N . VAL A 1 177 ? -15.054 13.741 5.151 1.00 61.97 177 VAL A N 1
ATOM 1331 C CA . VAL A 1 177 ? -15.693 15.071 5.165 1.00 61.97 177 VAL A CA 1
ATOM 1332 C C . VAL A 1 177 ? -17.229 14.973 5.282 1.00 61.97 177 VAL A C 1
ATOM 1334 O O . VAL A 1 177 ? -17.853 15.741 6.019 1.00 61.97 177 VAL A O 1
ATOM 1337 N N . LEU A 1 178 ? -17.857 14.005 4.608 1.00 65.00 178 LEU A N 1
ATOM 1338 C CA . LEU A 1 178 ? -19.303 13.744 4.688 1.00 65.00 178 LEU A CA 1
ATOM 1339 C C . LEU A 1 178 ? -19.735 13.193 6.057 1.00 65.00 178 LEU A C 1
ATOM 1341 O O . LEU A 1 178 ? -20.788 13.551 6.578 1.00 65.00 178 LEU A O 1
ATOM 1345 N N . ASN A 1 179 ? -18.928 12.334 6.677 1.00 61.22 179 ASN A N 1
ATOM 1346 C CA . ASN A 1 179 ? -19.238 11.789 7.998 1.00 61.22 179 ASN A CA 1
ATOM 1347 C C . ASN A 1 179 ? -19.022 12.828 9.106 1.00 61.22 179 ASN A C 1
ATOM 1349 O O . ASN A 1 179 ? -19.799 12.859 10.058 1.00 61.22 179 ASN A O 1
ATOM 1353 N N . GLY A 1 180 ? -18.062 13.747 8.942 1.00 54.53 180 GLY A N 1
ATOM 1354 C CA . GLY A 1 180 ? -17.918 14.918 9.815 1.00 54.53 180 GLY A CA 1
ATOM 1355 C C . GLY A 1 180 ? -19.136 15.856 9.801 1.00 54.53 180 GLY A C 1
ATOM 1356 O O . GLY A 1 180 ? -19.425 16.495 10.805 1.00 54.53 180 GLY A O 1
ATOM 1357 N N . THR A 1 181 ? -19.909 15.890 8.708 1.00 51.38 181 THR A N 1
ATOM 1358 C CA . THR A 1 181 ? -21.126 16.720 8.579 1.00 51.38 181 THR A CA 1
ATOM 1359 C C . THR A 1 181 ? -22.400 16.059 9.114 1.00 51.38 181 THR A C 1
ATOM 1361 O O . THR A 1 181 ? -23.382 16.753 9.357 1.00 51.38 181 THR A O 1
ATOM 1364 N N . ARG A 1 182 ? -22.409 14.741 9.359 1.00 50.00 182 ARG A N 1
ATOM 1365 C CA . ARG A 1 182 ? -23.535 14.057 10.029 1.00 50.00 182 ARG A CA 1
ATOM 1366 C C . ARG A 1 182 ? -23.555 14.257 11.546 1.00 50.00 182 ARG A C 1
ATOM 1368 O O . ARG A 1 182 ? -24.620 14.130 12.138 1.00 50.00 182 ARG A O 1
ATOM 1375 N N . SER A 1 183 ? -22.410 14.570 12.154 1.00 50.47 183 SER A N 1
ATOM 1376 C CA . SER A 1 183 ? -22.294 14.788 13.604 1.00 50.47 183 SER A CA 1
ATOM 1377 C C . SER A 1 183 ? -22.532 16.245 14.028 1.00 50.47 183 SER A C 1
ATOM 1379 O O . SER A 1 183 ? -22.845 16.492 15.185 1.00 50.47 183 SER A O 1
ATOM 1381 N N . GLY A 1 184 ? -22.430 17.210 13.106 1.00 46.59 184 GLY A N 1
ATOM 1382 C CA . GLY A 1 184 ? -22.749 18.622 13.341 1.00 46.59 184 GLY A CA 1
ATOM 1383 C C . GLY A 1 184 ? -23.844 19.084 12.383 1.00 46.59 184 GLY A C 1
ATOM 1384 O O . GLY A 1 184 ? -23.605 19.155 11.181 1.00 46.59 184 GLY A O 1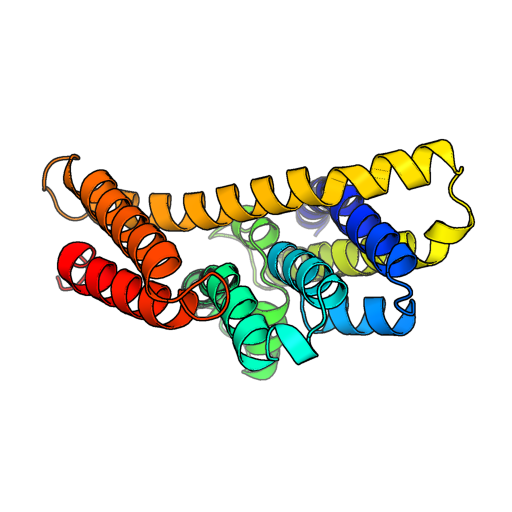
ATOM 1385 N N . GLY A 1 185 ? -25.043 19.374 12.898 1.00 44.06 185 GLY A N 1
ATOM 1386 C CA . GLY A 1 185 ? -26.291 19.620 12.152 1.00 44.06 185 GLY A CA 1
ATOM 1387 C C . GLY A 1 185 ? -26.331 20.848 11.225 1.00 44.06 185 GLY A C 1
ATOM 1388 O O . GLY A 1 185 ? -27.206 21.697 11.363 1.00 44.06 185 GLY A O 1
ATOM 1389 N N . GLY A 1 186 ? -25.426 20.947 10.249 1.00 45.03 186 GLY A N 1
ATOM 1390 C CA . GLY A 1 186 ? -25.391 22.004 9.238 1.00 45.03 186 GLY A CA 1
ATOM 1391 C C . GLY A 1 186 ? -25.426 21.453 7.811 1.00 45.03 186 GLY A C 1
ATOM 1392 O O . GLY A 1 186 ? -24.454 20.858 7.362 1.00 45.03 186 GLY A O 1
ATOM 1393 N N . ALA A 1 187 ? -26.547 21.702 7.123 1.00 48.16 187 ALA A N 1
ATOM 1394 C CA . ALA A 1 187 ? -26.870 21.528 5.697 1.00 48.16 187 ALA A CA 1
ATOM 1395 C C . ALA A 1 187 ? -25.786 20.937 4.758 1.00 48.16 187 ALA A C 1
ATOM 1397 O O . ALA A 1 187 ? -24.699 21.495 4.585 1.00 48.16 187 ALA A O 1
ATOM 1398 N N . GLY A 1 188 ? -26.162 19.876 4.031 1.00 49.12 188 GLY A N 1
ATOM 1399 C CA . GLY A 1 188 ? -25.348 19.062 3.107 1.00 49.12 188 GLY A CA 1
ATOM 1400 C C . GLY A 1 188 ? -24.724 19.743 1.874 1.00 49.12 188 GLY A C 1
ATOM 1401 O O . GLY A 1 188 ? -24.387 19.055 0.917 1.00 49.12 188 GLY A O 1
ATOM 1402 N N . ILE A 1 189 ? -24.529 21.065 1.887 1.00 50.72 189 ILE A N 1
ATOM 1403 C CA . ILE A 1 189 ? -23.872 21.865 0.831 1.00 50.72 189 ILE A CA 1
ATOM 1404 C C . ILE A 1 189 ? -22.394 22.164 1.180 1.00 50.72 189 ILE A C 1
ATOM 1406 O O . ILE A 1 189 ? -21.563 22.398 0.303 1.00 50.72 189 ILE A O 1
ATOM 1410 N N . ARG A 1 190 ? -22.017 22.084 2.463 1.00 62.69 190 ARG A N 1
ATOM 1411 C CA . ARG A 1 190 ? -20.652 22.349 2.965 1.00 62.69 190 ARG A CA 1
ATOM 1412 C C . ARG A 1 190 ? -19.541 21.381 2.497 1.00 62.69 190 ARG A C 1
ATOM 1414 O O . ARG A 1 190 ? -18.455 21.874 2.193 1.00 62.69 190 ARG A O 1
ATOM 1421 N N . PRO A 1 191 ? -19.751 20.053 2.383 1.00 61.12 191 PRO A N 1
ATOM 1422 C CA . PRO A 1 191 ? -18.668 19.119 2.061 1.00 61.12 191 PRO A CA 1
ATOM 1423 C C . PRO A 1 191 ? -18.254 19.193 0.582 1.00 61.12 191 PRO A C 1
ATOM 1425 O O . PRO A 1 191 ? -17.061 19.211 0.279 1.00 61.12 191 PRO A O 1
ATOM 1428 N N . LEU A 1 192 ? -19.221 19.337 -0.336 1.00 65.25 192 LEU A N 1
ATOM 1429 C CA . LEU A 1 192 ? -18.935 19.568 -1.756 1.00 65.25 192 LEU A CA 1
ATOM 1430 C C . LEU A 1 192 ? -18.197 20.894 -1.977 1.00 65.25 192 LEU A C 1
ATOM 1432 O O . LEU A 1 192 ? -17.270 20.936 -2.779 1.00 65.25 192 LEU A O 1
ATOM 1436 N N . GLY A 1 193 ? -18.567 21.957 -1.253 1.00 72.00 193 GLY A N 1
ATOM 1437 C CA . GLY A 1 193 ? -17.906 23.262 -1.354 1.00 72.00 193 GLY A CA 1
ATOM 1438 C C . GLY A 1 193 ? -16.444 23.235 -0.899 1.00 72.00 193 GLY A C 1
ATOM 1439 O O . GLY A 1 193 ? -15.577 23.775 -1.582 1.00 72.00 193 GLY A O 1
ATOM 1440 N N . VAL A 1 194 ? -16.149 22.550 0.210 1.00 68.75 194 VAL A N 1
ATOM 1441 C CA . VAL A 1 194 ? -14.777 22.361 0.717 1.00 68.75 194 VAL A CA 1
ATOM 1442 C C . VAL A 1 194 ? -13.921 21.579 -0.277 1.00 68.75 194 VAL A C 1
ATOM 1444 O O . VAL A 1 194 ? -12.783 21.954 -0.551 1.00 68.75 194 VAL A O 1
ATOM 1447 N N . LEU A 1 195 ? -14.475 20.526 -0.876 1.00 65.75 195 LEU A N 1
ATOM 1448 C CA . LEU A 1 195 ? -13.756 19.716 -1.857 1.00 65.75 195 LEU A CA 1
ATOM 1449 C C . LEU A 1 195 ? -13.564 20.447 -3.182 1.00 65.75 195 LEU A C 1
ATOM 1451 O O . LEU A 1 195 ? -12.477 20.383 -3.750 1.00 65.75 195 LEU A O 1
ATOM 1455 N N . PHE A 1 196 ? -14.570 21.193 -3.638 1.00 75.38 196 PHE A N 1
ATOM 1456 C CA . PHE A 1 196 ? -14.445 22.058 -4.806 1.00 75.38 196 PHE A CA 1
ATOM 1457 C C . PHE A 1 196 ? -13.358 23.119 -4.593 1.00 75.38 196 PHE A C 1
ATOM 1459 O O . PHE A 1 196 ? -12.528 23.319 -5.474 1.00 75.38 196 PHE A O 1
ATOM 1466 N N . ALA A 1 197 ? -13.285 23.725 -3.404 1.00 75.62 197 ALA A N 1
ATOM 1467 C CA . ALA A 1 197 ? -12.221 24.663 -3.050 1.00 75.62 197 ALA A CA 1
ATOM 1468 C C . ALA A 1 197 ? -10.833 23.999 -3.046 1.00 75.62 197 ALA A C 1
ATOM 1470 O O . ALA A 1 197 ? -9.887 24.569 -3.591 1.00 75.62 197 ALA A O 1
ATOM 1471 N N . CYS A 1 198 ? -10.699 22.787 -2.497 1.00 72.75 198 CYS A N 1
ATOM 1472 C CA . CYS A 1 198 ? -9.447 22.021 -2.535 1.00 72.75 198 CYS A CA 1
ATOM 1473 C C . CYS A 1 198 ? -9.007 21.698 -3.973 1.00 72.75 198 CYS A C 1
ATOM 1475 O O . CYS A 1 198 ? -7.840 21.897 -4.322 1.00 72.75 198 CYS A O 1
ATOM 1477 N N . VAL A 1 199 ? -9.934 21.242 -4.825 1.00 74.81 199 VAL A N 1
ATOM 1478 C CA . VAL A 1 199 ? -9.657 20.926 -6.236 1.00 74.81 199 VAL A CA 1
ATOM 1479 C C . VAL A 1 199 ? -9.290 22.188 -7.008 1.00 74.81 199 VAL A C 1
ATOM 1481 O O . VAL A 1 199 ? -8.253 22.206 -7.664 1.00 74.81 199 VAL A O 1
ATOM 1484 N N . LEU A 1 200 ? -10.077 23.261 -6.890 1.00 80.88 200 LEU A N 1
ATOM 1485 C CA . LEU A 1 200 ? -9.826 24.524 -7.584 1.00 80.88 200 LEU A CA 1
ATOM 1486 C C . LEU A 1 200 ? -8.475 25.124 -7.185 1.00 80.88 200 LEU A C 1
ATOM 1488 O O . LEU A 1 200 ? -7.712 25.557 -8.048 1.00 80.88 200 LEU A O 1
ATOM 1492 N N . THR A 1 201 ? -8.149 25.094 -5.891 1.00 81.56 201 THR A N 1
ATOM 1493 C CA . THR A 1 201 ? -6.856 25.566 -5.380 1.00 81.56 201 THR A CA 1
ATOM 1494 C C . THR A 1 201 ? -5.713 24.717 -5.930 1.00 81.56 201 THR A C 1
ATOM 1496 O O . THR A 1 201 ? -4.732 25.266 -6.425 1.00 81.56 201 THR A O 1
ATOM 1499 N N . SER A 1 202 ? -5.857 23.389 -5.932 1.00 75.12 202 SER A N 1
ATOM 1500 C CA . SER A 1 202 ? -4.831 22.482 -6.460 1.00 75.12 202 SER A CA 1
ATOM 1501 C C . SER A 1 202 ? -4.611 22.678 -7.960 1.00 75.12 202 SER A C 1
ATOM 1503 O O . SER A 1 202 ? -3.473 22.797 -8.403 1.00 75.12 202 SER A O 1
ATOM 1505 N N . VAL A 1 203 ? -5.686 22.783 -8.746 1.00 77.25 203 VAL A N 1
ATOM 1506 C CA . VAL A 1 203 ? -5.622 23.032 -10.196 1.00 77.25 203 VAL A CA 1
ATOM 1507 C C . VAL A 1 203 ? -4.986 24.392 -10.485 1.00 77.25 203 VAL A C 1
ATOM 1509 O O . VAL A 1 203 ? -4.094 24.484 -11.324 1.00 77.25 203 VAL A O 1
ATOM 1512 N N . SER A 1 204 ? -5.371 25.437 -9.751 1.00 80.50 204 SER A N 1
ATOM 1513 C CA . SER A 1 204 ? -4.775 26.772 -9.899 1.00 80.50 204 SER A CA 1
ATOM 1514 C C . SER A 1 204 ? -3.272 26.746 -9.614 1.00 80.50 204 SER A C 1
ATOM 1516 O O . SER A 1 204 ? -2.486 27.338 -10.349 1.00 80.50 204 SER A O 1
ATOM 1518 N N . LEU A 1 205 ? -2.845 25.997 -8.594 1.00 82.38 205 LEU A N 1
ATOM 1519 C CA . LEU A 1 205 ? -1.432 25.828 -8.265 1.00 82.38 205 LEU A CA 1
ATOM 1520 C C . LEU A 1 205 ? -0.673 25.009 -9.318 1.00 82.38 205 LEU A C 1
ATOM 1522 O O . LEU A 1 205 ? 0.504 25.291 -9.535 1.00 82.38 205 LEU A O 1
ATOM 1526 N N . VAL A 1 206 ? -1.311 24.052 -10.006 1.00 81.12 206 VAL A N 1
ATOM 1527 C CA . VAL A 1 206 ? -0.706 23.362 -11.167 1.00 81.12 206 VAL A CA 1
ATOM 1528 C C . VAL A 1 206 ? -0.373 24.364 -12.265 1.00 81.12 206 VAL A C 1
ATOM 1530 O O . VAL A 1 206 ? 0.736 24.337 -12.793 1.00 81.12 206 VAL A O 1
ATOM 1533 N N . PHE A 1 207 ? -1.302 25.267 -12.584 1.00 76.62 207 PHE A N 1
ATOM 1534 C CA . PHE A 1 207 ? -1.083 26.282 -13.615 1.00 76.62 207 PHE A CA 1
ATOM 1535 C C . PHE A 1 207 ? -0.055 27.343 -13.202 1.00 76.62 207 PHE A C 1
ATOM 1537 O O . PHE A 1 207 ? 0.711 27.797 -14.045 1.00 76.62 207 PHE A O 1
ATOM 1544 N N . LEU A 1 208 ? -0.002 27.715 -11.918 1.00 83.31 208 LEU A N 1
ATOM 1545 C CA . LEU A 1 208 ? 0.901 28.760 -11.417 1.00 83.31 208 LEU A CA 1
ATOM 1546 C C . LEU A 1 208 ? 2.329 28.268 -11.154 1.00 83.31 208 LEU A C 1
ATOM 1548 O O . LEU A 1 208 ? 3.288 28.984 -11.423 1.00 83.31 208 LEU A O 1
ATOM 1552 N N . LEU A 1 209 ? 2.478 27.068 -10.592 1.00 79.38 209 LEU A N 1
ATOM 1553 C CA . LEU A 1 209 ? 3.761 26.537 -10.114 1.00 79.38 209 LEU A CA 1
ATOM 1554 C C . LEU A 1 209 ? 4.299 25.401 -10.993 1.00 79.38 209 LEU A C 1
ATOM 1556 O O . LEU A 1 209 ? 5.415 24.925 -10.787 1.00 79.38 209 LEU A O 1
ATOM 1560 N N . GLY A 1 210 ? 3.512 24.951 -11.970 1.00 71.44 210 GLY A N 1
ATOM 1561 C CA . GLY A 1 210 ? 3.833 23.820 -12.828 1.00 71.44 210 GLY A CA 1
ATOM 1562 C C . GLY A 1 210 ? 3.662 22.463 -12.138 1.00 71.44 210 GLY A C 1
ATOM 1563 O O . GLY A 1 210 ? 3.659 22.333 -10.909 1.00 71.44 210 GLY A O 1
ATOM 1564 N N . ALA A 1 211 ? 3.585 21.409 -12.956 1.00 65.31 211 ALA A N 1
ATOM 1565 C CA . ALA A 1 211 ? 3.367 20.026 -12.513 1.00 65.31 211 ALA A CA 1
ATOM 1566 C C . ALA A 1 211 ? 4.433 19.506 -11.527 1.00 65.31 211 ALA A C 1
ATOM 1568 O O . ALA A 1 211 ? 4.178 18.570 -10.774 1.00 65.31 211 ALA A O 1
ATOM 1569 N N . LYS A 1 212 ? 5.616 20.132 -11.490 1.00 63.94 212 LYS A N 1
ATOM 1570 C CA . LYS A 1 212 ? 6.713 19.744 -10.597 1.00 63.94 212 LYS A CA 1
ATOM 1571 C C . LYS A 1 212 ? 6.619 20.341 -9.189 1.00 63.94 212 LYS A C 1
ATOM 1573 O O . LYS A 1 212 ? 7.123 19.714 -8.263 1.00 63.94 212 LYS A O 1
ATOM 1578 N N . TYR A 1 213 ? 6.003 21.511 -8.997 1.00 73.31 213 TYR A N 1
ATOM 1579 C CA . TYR A 1 213 ? 6.070 22.243 -7.716 1.00 73.31 213 TYR A CA 1
ATOM 1580 C C . TYR A 1 213 ? 4.708 22.525 -7.072 1.00 73.31 213 TYR A C 1
ATOM 1582 O O . TYR A 1 213 ? 4.658 22.930 -5.912 1.00 73.31 213 TYR A O 1
ATOM 1590 N N . PHE A 1 214 ? 3.600 22.273 -7.774 1.00 77.56 214 PHE A N 1
ATOM 1591 C CA . PHE A 1 214 ? 2.257 22.585 -7.271 1.00 77.56 214 PHE A CA 1
ATOM 1592 C C . PHE A 1 214 ? 1.853 21.838 -5.997 1.00 77.56 214 PHE A C 1
ATOM 1594 O O . PHE A 1 214 ? 0.977 22.286 -5.259 1.00 77.56 214 PHE A O 1
ATOM 1601 N N . TRP A 1 215 ? 2.453 20.681 -5.741 1.00 66.31 215 TRP A N 1
ATOM 1602 C CA . TRP A 1 215 ? 1.897 19.674 -4.849 1.00 66.31 215 TRP A CA 1
ATOM 1603 C C . TRP A 1 215 ? 2.110 19.997 -3.354 1.00 66.31 215 TRP A C 1
ATOM 1605 O O . TRP A 1 215 ? 1.147 19.851 -2.608 1.00 66.31 215 TRP A O 1
ATOM 1615 N N . ILE A 1 216 ? 3.264 20.529 -2.896 1.00 73.38 216 ILE A N 1
ATOM 1616 C CA . ILE A 1 216 ? 3.424 20.962 -1.477 1.00 73.38 216 ILE A CA 1
ATOM 1617 C C . ILE A 1 216 ? 2.433 22.077 -1.143 1.00 73.38 216 ILE A C 1
ATOM 1619 O O . ILE A 1 216 ? 1.685 21.931 -0.171 1.00 73.38 216 ILE A O 1
ATOM 1623 N N . PRO A 1 217 ? 2.370 23.173 -1.927 1.00 78.06 217 PRO A N 1
ATOM 1624 C CA . PRO A 1 217 ? 1.429 24.246 -1.639 1.00 78.06 217 PRO A CA 1
ATOM 1625 C C . PRO A 1 217 ? -0.019 23.769 -1.745 1.00 78.06 217 PRO A C 1
ATOM 1627 O O . PRO A 1 217 ? -0.851 24.224 -0.965 1.00 78.06 217 PRO A O 1
ATOM 1630 N N . SER A 1 218 ? -0.319 22.808 -2.628 1.00 75.25 218 SER A N 1
ATOM 1631 C CA . SER A 1 218 ? -1.660 22.219 -2.736 1.00 75.25 218 SER A CA 1
ATOM 1632 C C . SER A 1 218 ? -2.026 21.403 -1.503 1.00 75.25 218 SER A C 1
ATOM 1634 O O . SER A 1 218 ? -3.116 21.585 -0.973 1.00 75.25 218 SER A O 1
ATOM 1636 N N . ILE A 1 219 ? -1.122 20.558 -0.997 1.00 67.81 219 ILE A N 1
ATOM 1637 C CA . ILE A 1 219 ? -1.348 19.759 0.218 1.00 67.81 219 ILE A CA 1
ATOM 1638 C C . ILE A 1 219 ? -1.550 20.675 1.426 1.00 67.81 219 ILE A C 1
ATOM 1640 O O . ILE A 1 219 ? -2.517 20.499 2.164 1.00 67.81 219 ILE A O 1
ATOM 1644 N N . LEU A 1 220 ? -0.681 21.675 1.609 1.00 74.44 220 LEU A N 1
ATOM 1645 C CA . LEU A 1 220 ? -0.797 22.647 2.700 1.00 74.44 220 LEU A CA 1
ATOM 1646 C C . LEU A 1 220 ? -2.098 23.445 2.603 1.00 74.44 220 LEU A C 1
ATOM 1648 O O . LEU A 1 220 ? -2.815 23.575 3.592 1.00 74.44 220 LEU A O 1
ATOM 1652 N N . SER A 1 221 ? -2.439 23.933 1.410 1.00 76.06 221 SER A N 1
ATOM 1653 C CA . SER A 1 221 ? -3.675 24.689 1.191 1.00 76.06 221 SER A CA 1
ATOM 1654 C C . SER A 1 221 ? -4.906 23.821 1.432 1.00 76.06 221 SER A C 1
ATOM 1656 O O . SER A 1 221 ? -5.813 24.237 2.146 1.00 76.06 221 SER A O 1
ATOM 1658 N N . CYS A 1 222 ? -4.922 22.586 0.924 1.00 72.50 222 CYS A N 1
ATOM 1659 C CA . CYS A 1 222 ? -6.004 21.635 1.173 1.00 72.50 222 CYS A CA 1
ATOM 1660 C C . CYS A 1 222 ? -6.127 21.301 2.662 1.00 72.50 222 CYS A C 1
ATOM 1662 O O . CYS A 1 222 ? -7.236 21.269 3.182 1.00 72.50 222 CYS A O 1
ATOM 1664 N N . TYR A 1 223 ? -5.013 21.105 3.371 1.00 68.38 223 TYR A N 1
ATOM 1665 C CA . TYR A 1 223 ? -5.016 20.886 4.817 1.00 68.38 223 TYR A CA 1
ATOM 1666 C C . TYR A 1 223 ? -5.592 22.087 5.576 1.00 68.38 223 TYR A C 1
ATOM 1668 O O . TYR A 1 223 ? -6.434 21.910 6.455 1.00 68.38 223 TYR A O 1
ATOM 1676 N N . LEU A 1 224 ? -5.201 23.315 5.224 1.00 74.44 224 LEU A N 1
ATOM 1677 C CA . LEU A 1 224 ? -5.737 24.536 5.834 1.00 74.44 224 LEU A CA 1
ATOM 1678 C C . LEU A 1 224 ? -7.234 24.708 5.552 1.00 74.44 224 LEU A C 1
ATOM 1680 O O . LEU A 1 224 ? -7.992 25.068 6.448 1.00 74.44 224 LEU A O 1
ATOM 1684 N N . ILE A 1 225 ? -7.681 24.400 4.334 1.00 70.81 225 ILE A N 1
ATOM 1685 C CA . ILE A 1 225 ? -9.102 24.428 3.971 1.00 70.81 225 ILE A CA 1
ATOM 1686 C C . ILE A 1 225 ? -9.869 23.363 4.775 1.00 70.81 225 ILE A C 1
ATOM 1688 O O . ILE A 1 225 ? -10.886 23.670 5.393 1.00 70.81 225 ILE A O 1
ATOM 1692 N N . LEU A 1 226 ? -9.369 22.128 4.833 1.00 64.62 226 LEU A N 1
ATOM 1693 C CA . LEU A 1 226 ? -10.001 21.025 5.565 1.00 64.62 226 LEU A CA 1
ATOM 1694 C C . LEU A 1 226 ? -10.020 21.254 7.080 1.00 64.62 226 LEU A C 1
ATOM 1696 O O . LEU A 1 226 ? -10.987 20.893 7.738 1.00 64.62 226 LEU A O 1
ATOM 1700 N N . THR A 1 227 ? -8.992 21.869 7.658 1.00 63.69 227 THR A N 1
ATOM 1701 C CA . THR A 1 227 ? -8.968 22.173 9.098 1.00 63.69 227 THR A CA 1
ATOM 1702 C C . THR A 1 227 ? -9.851 23.360 9.453 1.00 63.69 227 THR A C 1
ATOM 1704 O O . THR A 1 227 ? -10.570 23.297 10.445 1.00 63.69 227 THR A O 1
ATOM 1707 N N . LYS A 1 228 ? -9.857 24.417 8.633 1.00 67.88 228 LYS A N 1
ATOM 1708 C CA . LYS A 1 228 ? -10.672 25.616 8.864 1.00 67.88 228 LYS A CA 1
ATOM 1709 C C . LYS A 1 228 ? -12.162 25.387 8.609 1.00 67.88 228 LYS A C 1
ATOM 1711 O O . LYS A 1 228 ? -12.990 25.994 9.279 1.00 67.88 228 LYS A O 1
ATOM 1716 N N . TYR A 1 229 ? -12.500 24.533 7.644 1.00 64.62 229 TYR A N 1
ATOM 1717 C CA . TYR A 1 229 ? -13.880 24.341 7.186 1.00 64.62 229 TYR A CA 1
ATOM 1718 C C . TYR A 1 229 ? -14.413 22.909 7.363 1.00 64.62 229 TYR A C 1
ATOM 1720 O O . TYR A 1 229 ? -15.601 22.686 7.149 1.00 64.62 229 TYR A O 1
ATOM 1728 N N . GLY A 1 230 ? -13.574 21.944 7.757 1.00 51.38 230 GLY A N 1
ATOM 1729 C CA . GLY A 1 230 ? -13.955 20.542 7.992 1.00 51.38 230 GLY A CA 1
ATOM 1730 C C . GLY A 1 230 ? -14.029 20.121 9.467 1.00 51.38 230 GLY A C 1
ATOM 1731 O O . GLY A 1 230 ? -14.609 19.078 9.755 1.00 51.38 230 GLY A O 1
ATOM 1732 N N . LYS A 1 231 ? -13.508 20.919 10.413 1.00 48.84 231 LYS A N 1
ATOM 1733 C CA . LYS A 1 231 ? -13.709 20.714 11.860 1.00 48.84 231 LYS A CA 1
ATOM 1734 C C . LYS A 1 231 ? -14.812 21.630 12.398 1.00 48.84 231 LYS A C 1
ATOM 1736 O O . LYS A 1 231 ? -14.550 22.790 12.685 1.00 48.84 231 LYS A O 1
ATOM 1741 N N . GLN A 1 232 ? -16.003 21.075 12.611 1.00 46.59 232 GLN A N 1
ATOM 1742 C CA . GLN A 1 232 ? -16.929 21.473 13.681 1.00 46.59 232 GLN A CA 1
ATOM 1743 C C . GLN A 1 232 ? -17.707 20.216 14.103 1.00 46.59 232 GLN A C 1
ATOM 1745 O O . GLN A 1 232 ? -18.651 19.838 13.415 1.00 46.59 232 GLN A O 1
ATOM 1750 N N . GLY A 1 233 ? -17.276 19.529 15.171 1.00 44.62 233 GLY A N 1
ATOM 1751 C CA . GLY A 1 233 ? -18.034 1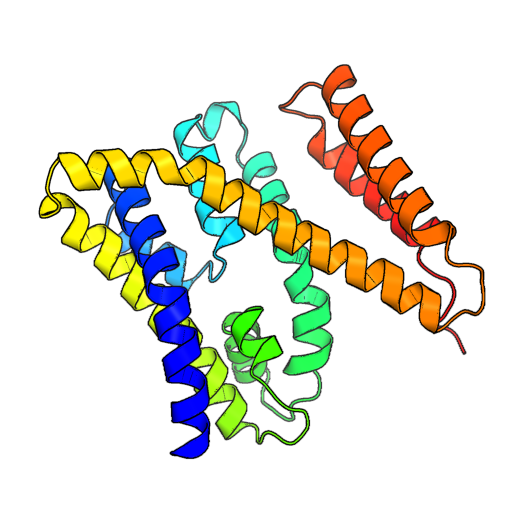8.384 15.705 1.00 44.62 233 GLY A CA 1
ATOM 1752 C C . GLY A 1 233 ? -17.302 17.332 16.552 1.00 44.62 233 GLY A C 1
ATOM 1753 O O . GLY A 1 233 ? -17.833 16.237 16.670 1.00 44.62 233 GLY A O 1
ATOM 1754 N N . PHE A 1 234 ? -16.112 17.595 17.108 1.00 38.75 234 PHE A N 1
ATOM 1755 C CA . PHE A 1 234 ? -15.438 16.635 18.011 1.00 38.75 234 PHE A CA 1
ATOM 1756 C C . PHE A 1 234 ? -14.936 17.236 19.334 1.00 38.75 234 PHE A C 1
ATOM 1758 O O . PHE A 1 234 ? -14.235 16.551 20.069 1.00 38.75 234 PHE A O 1
ATOM 1765 N N . ASP A 1 235 ? -15.317 18.476 19.643 1.00 39.50 235 ASP A N 1
ATOM 1766 C CA . ASP A 1 235 ? -15.124 19.065 20.970 1.00 39.50 235 ASP A CA 1
ATOM 1767 C C . ASP A 1 235 ? -16.513 19.319 21.574 1.00 39.50 235 ASP A C 1
ATOM 1769 O O . ASP A 1 235 ? -16.998 20.445 21.539 1.00 39.50 235 ASP A O 1
ATOM 1773 N N . GLU A 1 236 ? -17.173 18.244 22.014 1.00 34.84 236 GLU A N 1
ATOM 1774 C CA . GLU A 1 236 ? -18.243 18.211 23.029 1.00 34.84 236 GLU A CA 1
ATOM 1775 C C . GLU A 1 236 ? -18.384 16.783 23.579 1.00 34.84 236 GLU A C 1
ATOM 1777 O O . GLU A 1 236 ? -18.456 15.833 22.761 1.00 34.84 236 GLU A O 1
#

Sequence (236 aa):
MKSTIFRVLPVGLALAPVGFLFGVLAAQAHWSTTGVLLLSSIGFTGSGQFAYLALSQQGIASTGIFAVFLVILSMNLRYIPMSLSASQPLKLSVPWKFVLAHCLADESYATERGSDSIRSRVIIRIGIFLFWVASTVAGCALAAWLPDSLSRTLSGLTFPVSAILFALSFGNVMQYVLNGTRSGGGAGIRPLGVLFACVLTSVSLVFLLGAKYFWIPSILSCYLILTKYGKQGFDE

Foldseek 3Di:
DVVLVVLQVVLLVVCLVLLLLLLLLCLVVVHDLVRLLVCLLQVVDSLLSLLLSVCVSVPCVVLPVVNNVVVSCLLVVVLVVLLCVPQVVDPDDPVVSVVLSRLDDPSLSVSDDPPDDPVSSVCNSVSSSCSSSVSNSCSNVCSVVDDPVVSVVSNVCSVVSNVVSVVVSVVSVLVLLVVLCVQPPDDPPQSVVLVVQLVVQLVVLCVVVNPSPSVVVSVVVSVVSCVVRRDDGDPD

pLDDT: mean 80.58, std 13.9, range [34.84, 98.06]

InterPro domains:
  IPR011606 Branched-chain amino acid transport, permease [PTHR34979] (3-231)
  IPR061300 AzlC-like, N-terminal domain [PF03591] (10-146)

Mean predicted aligned error: 10.22 Å